Protein AF-N9XV14-F1 (afdb_monomer)

Secondary structure (DSSP, 8-state):
--HHHHHHHHHHHHHHHHHHTT---HHHHHHHHHHHHGGGGGSTTSTTTTSS-HHHHHHHHHH-SS-TTSSHHHHHHHHHHHHHHHHHHHTTS----HHHHHHHHHHHHHHHHHHHHHTBSS-B-TTTTT----B-GGGSGGGGGG-B----TTS---HHHHHHHHHHHHHHHHHHHTHHHHHHHHHHHHHHHHT-S------------

Mean predicted aligned error: 8.8 Å

Radius of gyration: 19.29 Å; Cα contacts (8 Å, |Δi|>4): 279; chains: 1; bounding box: 46×40×56 Å

Organism: NCBI:txid29372

Sequence (209 aa):
MTYRTHVATTTAVALPVLIIGHILNVFILVGVIIGSMLPDIDKKGSHISKFVPILPGILEKKYGHRGAVHSLAATGIIGVITIILTLLSILGIIHTYIPAIVLFGITIGFFLHLCEDGLSVSGIKWFAPFKNKSYKISDKSIFKFLKYKTIGFSNGFSKEHIYLIVAIILILIEIYFFKTQITSEIKRLIINGQSGLRFPYYYHHNYMI

InterPro domains:
  IPR007404 YdjM inner membrane [PF04307] (1-173)

Solvent-accessible surface area (backbone atoms only — not comparable to full-atom values): 11244 Å² total; per-re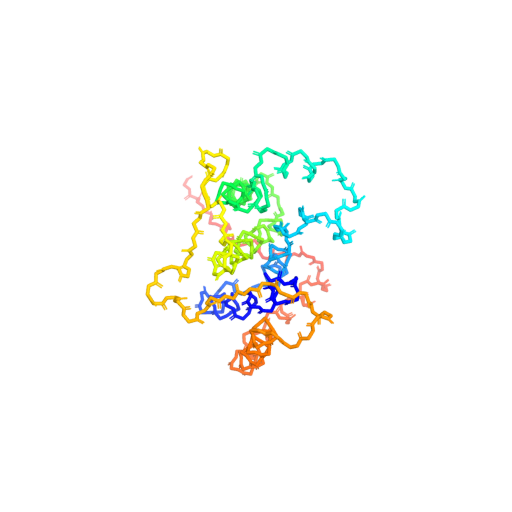sidue (Å²): 111,56,66,68,36,30,34,34,40,39,46,43,60,45,52,60,53,29,53,78,66,72,63,64,41,70,54,28,53,50,15,23,47,52,16,24,44,53,60,61,40,56,41,87,84,38,90,64,24,73,81,54,63,64,61,40,58,54,41,35,74,75,48,36,89,59,17,42,65,40,13,53,53,45,39,44,52,46,42,50,53,24,50,51,48,44,51,37,34,75,72,63,78,39,94,66,64,65,67,28,44,22,37,47,17,20,32,53,12,32,47,42,34,49,54,57,35,13,21,27,80,76,27,26,16,51,50,15,84,84,35,97,53,68,48,45,58,23,75,42,79,93,35,41,85,67,46,41,69,84,64,61,86,89,76,54,94,48,69,57,56,54,50,32,52,52,19,50,52,48,40,55,50,48,48,64,78,41,41,67,64,55,51,50,45,53,50,52,51,53,55,34,62,73,72,45,88,67,72,81,81,81,76,85,72,80,80,83,124

Foldseek 3Di:
DDLLLLLLLQLLVVVVVCVVVVNDAPLLNLLLSLLSCVLVLLDPPPPNCVVPVPVSVVQCVLQNDQGQSLEPVVLVVLVVVLVVVVVCCVVVVDVDPSVSSSSNSSSSNNVSNSLLQLLEPQAHPHHPPVDNDGHHPCVPPVSVVSYFYDDDPVRDDGVSVVSSVVSVVSVVVSCVVCVPVVVVNVVVVVVCVVVPVPDPPPDPPPPPD

Structure (mmCIF, N/CA/C/O backbone):
data_AF-N9XV14-F1
#
_entry.id   AF-N9XV14-F1
#
loop_
_atom_site.group_PDB
_atom_site.id
_atom_site.type_symbol
_atom_site.label_atom_id
_atom_site.label_alt_id
_atom_site.label_comp_id
_atom_site.label_asym_id
_atom_site.label_entity_id
_atom_site.label_seq_id
_atom_site.pdbx_PDB_ins_code
_atom_site.Cartn_x
_atom_site.Cartn_y
_atom_site.Cartn_z
_atom_site.occupancy
_atom_site.B_iso_or_equiv
_atom_site.auth_seq_id
_atom_site.auth_comp_id
_atom_site.auth_asym_id
_atom_site.auth_atom_id
_atom_site.pdbx_PDB_model_num
ATOM 1 N N . MET A 1 1 ? -7.095 -4.473 9.469 1.00 81.75 1 MET A N 1
ATOM 2 C CA . MET A 1 1 ? -7.180 -5.948 9.347 1.00 81.75 1 MET A CA 1
ATOM 3 C C . MET A 1 1 ? -5.889 -6.569 9.895 1.00 81.75 1 MET A C 1
ATOM 5 O O . MET A 1 1 ? -5.134 -5.878 10.578 1.00 81.75 1 MET A O 1
ATOM 9 N N . THR A 1 2 ? -5.646 -7.860 9.673 1.00 85.56 2 THR A N 1
ATOM 10 C CA . THR A 1 2 ? -4.336 -8.519 9.741 1.00 85.56 2 THR A CA 1
ATOM 11 C C . THR A 1 2 ? -3.555 -8.275 8.450 1.00 85.56 2 THR A C 1
ATOM 13 O O . THR A 1 2 ? -4.137 -7.966 7.408 1.00 85.56 2 THR A O 1
ATOM 16 N N . TYR A 1 3 ? -2.235 -8.473 8.505 1.00 85.88 3 TYR A N 1
ATOM 17 C CA . TYR A 1 3 ? -1.351 -8.270 7.354 1.00 85.88 3 TYR A CA 1
ATOM 18 C C . TYR A 1 3 ? -1.753 -9.109 6.128 1.00 85.88 3 TYR A C 1
ATOM 20 O O . TYR A 1 3 ? -1.619 -8.641 5.005 1.00 85.88 3 TYR A O 1
ATOM 28 N N . ARG A 1 4 ? -2.285 -10.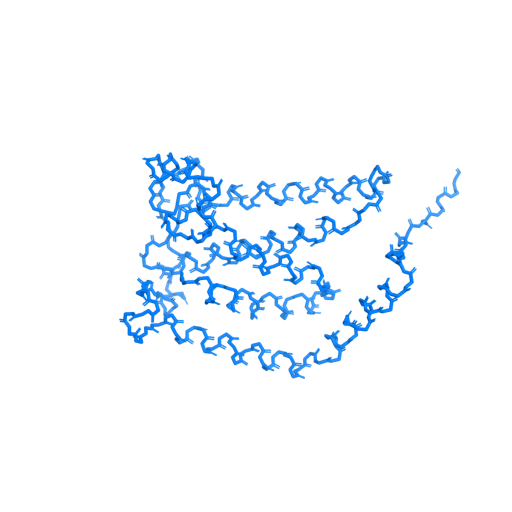327 6.325 1.00 89.38 4 ARG A N 1
ATOM 29 C CA . ARG A 1 4 ? -2.698 -11.219 5.225 1.00 89.38 4 ARG A CA 1
ATOM 30 C C . ARG A 1 4 ? -3.838 -10.610 4.422 1.00 89.38 4 ARG A C 1
ATOM 32 O O . ARG A 1 4 ? -3.791 -10.581 3.198 1.00 89.38 4 ARG A O 1
ATOM 39 N N . THR A 1 5 ? -4.845 -10.107 5.127 1.00 91.88 5 THR A N 1
ATOM 40 C CA . THR A 1 5 ? -6.022 -9.495 4.512 1.00 91.88 5 THR A CA 1
ATOM 41 C C . THR A 1 5 ? -5.674 -8.162 3.862 1.00 91.88 5 THR A C 1
ATOM 43 O O . THR A 1 5 ? -6.197 -7.888 2.787 1.00 91.88 5 THR A O 1
ATOM 46 N N . HIS A 1 6 ? -4.766 -7.379 4.460 1.00 93.44 6 HIS A N 1
ATOM 47 C CA . HIS A 1 6 ? -4.244 -6.155 3.843 1.00 93.44 6 HIS A CA 1
ATOM 48 C C . HIS A 1 6 ? -3.548 -6.456 2.513 1.00 93.44 6 HIS A C 1
ATOM 50 O O . HIS A 1 6 ? -3.965 -5.958 1.475 1.00 93.44 6 HIS A O 1
ATOM 56 N N . VAL A 1 7 ? -2.565 -7.364 2.512 1.00 95.31 7 VAL A N 1
ATOM 57 C CA . VAL A 1 7 ? -1.841 -7.757 1.291 1.00 95.31 7 VAL A CA 1
ATOM 58 C C . VAL A 1 7 ? -2.798 -8.271 0.215 1.00 95.31 7 VAL A C 1
ATOM 60 O O . VAL A 1 7 ? -2.712 -7.838 -0.933 1.00 95.31 7 VAL A O 1
ATOM 63 N N . ALA A 1 8 ? -3.725 -9.168 0.568 1.00 96.56 8 ALA A N 1
ATOM 64 C CA . ALA A 1 8 ? -4.665 -9.735 -0.396 1.00 96.56 8 ALA A CA 1
ATOM 65 C C . ALA A 1 8 ? -5.615 -8.672 -0.969 1.00 96.56 8 ALA A C 1
ATOM 67 O O . ALA A 1 8 ? -5.753 -8.568 -2.183 1.00 96.56 8 ALA A O 1
ATOM 68 N N . THR A 1 9 ? -6.238 -7.855 -0.115 1.00 96.56 9 THR A N 1
ATOM 69 C CA . THR A 1 9 ? -7.197 -6.825 -0.552 1.00 96.56 9 THR A CA 1
ATOM 70 C C . THR A 1 9 ? -6.502 -5.747 -1.379 1.00 96.56 9 THR A C 1
ATOM 72 O O . THR A 1 9 ? -6.974 -5.404 -2.461 1.00 96.56 9 THR A O 1
ATOM 75 N N . THR A 1 10 ? -5.334 -5.282 -0.933 1.00 97.44 10 THR A N 1
ATOM 76 C CA . THR A 1 10 ? -4.530 -4.297 -1.656 1.00 97.44 10 THR A CA 1
ATOM 77 C C . THR A 1 10 ? -4.103 -4.838 -3.020 1.00 97.44 10 THR A C 1
ATOM 79 O O . THR A 1 10 ? -4.198 -4.118 -4.010 1.00 97.44 10 THR A O 1
ATOM 82 N N . THR A 1 11 ? -3.686 -6.106 -3.104 1.00 97.50 11 THR A N 1
ATOM 83 C CA . THR A 1 11 ? -3.300 -6.729 -4.381 1.00 97.50 11 THR A CA 1
ATOM 84 C C . THR A 1 11 ? -4.492 -6.853 -5.329 1.00 97.50 11 THR A C 1
ATOM 86 O O . THR A 1 11 ? -4.366 -6.443 -6.478 1.00 97.50 11 THR A O 1
ATOM 89 N N . ALA A 1 12 ? -5.645 -7.328 -4.843 1.00 97.56 12 ALA A N 1
ATOM 90 C CA . ALA A 1 12 ? -6.877 -7.442 -5.632 1.00 97.56 12 ALA A CA 1
ATOM 91 C C . ALA A 1 12 ? -7.349 -6.084 -6.186 1.00 97.56 12 ALA A C 1
ATOM 93 O O . ALA A 1 12 ? -7.864 -5.982 -7.290 1.00 97.56 12 ALA A O 1
ATOM 94 N N . VAL A 1 13 ? -7.156 -4.995 -5.436 1.00 97.19 13 VAL A N 1
ATOM 95 C CA . VAL A 1 13 ? -7.516 -3.653 -5.919 1.00 97.19 13 VAL A CA 1
ATOM 96 C C . VAL A 1 13 ? -6.460 -3.093 -6.876 1.00 97.19 13 VAL A C 1
ATOM 98 O O . VAL A 1 13 ? -6.803 -2.500 -7.898 1.00 97.19 13 VAL A O 1
ATOM 101 N N . ALA A 1 14 ? -5.173 -3.246 -6.561 1.00 97.50 14 ALA A N 1
ATOM 102 C CA . ALA A 1 14 ? -4.095 -2.626 -7.323 1.00 97.50 14 ALA A CA 1
ATOM 103 C C . ALA A 1 14 ? -3.840 -3.314 -8.670 1.00 97.50 14 ALA A C 1
ATOM 105 O O . ALA A 1 14 ? -3.601 -2.630 -9.664 1.00 97.50 14 ALA A O 1
ATOM 106 N N . LEU A 1 15 ? -3.885 -4.647 -8.725 1.00 96.19 15 LEU A N 1
ATOM 107 C CA . LEU A 1 15 ? -3.536 -5.423 -9.914 1.00 96.19 15 LEU A CA 1
ATOM 108 C C . LEU A 1 15 ? -4.321 -5.005 -11.176 1.00 96.19 15 LEU A C 1
ATOM 110 O O . LEU A 1 15 ? -3.669 -4.668 -12.171 1.00 96.19 15 LEU A O 1
ATOM 114 N N . PRO A 1 16 ? -5.669 -4.934 -11.176 1.00 95.50 16 PRO A N 1
ATOM 115 C CA . PRO A 1 16 ? -6.418 -4.511 -12.357 1.00 95.50 16 PRO A CA 1
ATOM 116 C C . PRO A 1 16 ? -6.124 -3.058 -12.744 1.00 95.50 16 PRO A C 1
ATOM 118 O O . PRO A 1 16 ? -6.025 -2.758 -13.931 1.00 95.50 16 PRO A O 1
ATOM 121 N N . VAL A 1 17 ? -5.912 -2.162 -11.772 1.00 95.56 17 VAL A N 1
ATOM 122 C CA . VAL A 1 17 ? -5.556 -0.756 -12.037 1.00 95.56 17 VAL A CA 1
ATOM 123 C C . VAL A 1 17 ? -4.206 -0.660 -12.746 1.00 95.56 17 VAL A C 1
ATOM 125 O O . VAL A 1 17 ? -4.083 0.062 -13.734 1.00 95.56 17 VAL A O 1
ATOM 128 N N . LEU A 1 18 ? -3.204 -1.418 -12.291 1.00 95.62 18 LEU A N 1
ATOM 129 C CA . LEU A 1 18 ? -1.882 -1.449 -12.919 1.00 95.62 18 LEU A CA 1
ATOM 130 C C . LEU A 1 18 ? -1.939 -2.017 -14.343 1.00 95.62 18 LEU A C 1
ATOM 132 O O . LEU A 1 18 ? -1.250 -1.519 -15.234 1.00 95.62 18 LEU A O 1
ATOM 136 N N . ILE A 1 19 ? -2.763 -3.043 -14.567 1.00 94.06 19 ILE A N 1
ATOM 137 C CA . ILE A 1 19 ? -2.919 -3.678 -15.880 1.00 94.06 19 ILE A CA 1
ATOM 138 C C . ILE A 1 19 ? -3.645 -2.758 -16.861 1.00 94.06 19 ILE A C 1
ATOM 140 O O . ILE A 1 19 ? -3.148 -2.545 -17.965 1.00 94.06 19 ILE A O 1
ATOM 144 N N . ILE A 1 20 ? -4.792 -2.201 -16.463 1.00 93.44 20 ILE A N 1
ATOM 145 C CA . ILE A 1 20 ? -5.589 -1.287 -17.295 1.00 93.44 20 ILE A CA 1
ATOM 146 C C . ILE A 1 20 ? -4.802 -0.005 -17.581 1.00 93.44 20 ILE A C 1
ATOM 148 O O . ILE A 1 20 ? -4.849 0.514 -18.690 1.00 93.44 20 ILE A O 1
ATOM 152 N N . GLY A 1 21 ? -4.029 0.478 -16.607 1.00 92.56 21 GLY A N 1
ATOM 153 C CA . GLY A 1 21 ? -3.129 1.613 -16.785 1.00 92.56 21 GLY A CA 1
ATOM 154 C C . GLY A 1 21 ? -1.892 1.312 -17.635 1.00 92.56 21 GLY A C 1
ATOM 155 O O . GLY A 1 21 ? -1.098 2.219 -17.848 1.00 92.56 21 GLY A O 1
ATOM 156 N N . HIS A 1 22 ? -1.699 0.071 -18.100 1.00 91.38 22 HIS A N 1
ATOM 157 C CA . HIS A 1 22 ? -0.513 -0.374 -18.845 1.00 91.38 22 HIS A CA 1
ATOM 158 C C . HIS A 1 22 ? 0.824 -0.111 -18.126 1.00 91.38 22 HIS A C 1
ATOM 160 O O . HIS A 1 22 ? 1.867 0.023 -18.760 1.00 91.38 22 HIS A O 1
ATOM 166 N N . ILE A 1 23 ? 0.799 -0.075 -16.793 1.00 91.94 23 ILE A N 1
ATOM 167 C CA . ILE A 1 23 ? 1.962 0.176 -15.929 1.00 91.94 23 ILE A CA 1
ATOM 168 C C . ILE A 1 23 ? 2.313 -1.037 -15.062 1.00 91.94 23 ILE A C 1
ATOM 170 O O . ILE A 1 23 ? 3.111 -0.923 -14.133 1.00 91.94 23 ILE A O 1
ATOM 174 N N . LEU A 1 24 ? 1.706 -2.201 -15.321 1.00 92.69 24 LEU A N 1
ATOM 175 C CA . LEU A 1 24 ? 2.051 -3.426 -14.610 1.00 92.69 24 LEU A CA 1
ATOM 176 C C . LEU A 1 24 ? 3.547 -3.714 -14.780 1.00 92.69 24 LEU A C 1
ATOM 178 O O . LEU A 1 24 ? 4.042 -3.865 -15.889 1.00 92.69 24 LEU A O 1
ATOM 182 N N . ASN A 1 25 ? 4.243 -3.836 -13.655 1.00 92.12 25 ASN A N 1
ATOM 183 C CA . ASN A 1 25 ? 5.636 -4.245 -13.581 1.00 92.12 25 ASN A CA 1
ATOM 184 C C . ASN A 1 25 ? 5.820 -5.068 -12.302 1.00 92.12 25 ASN A C 1
ATOM 186 O O . ASN A 1 25 ? 5.272 -4.709 -11.255 1.00 92.12 25 ASN A O 1
ATOM 190 N N . VAL A 1 26 ? 6.605 -6.148 -12.355 1.00 91.44 26 VAL A N 1
ATOM 191 C CA . VAL A 1 26 ? 6.824 -7.019 -11.186 1.00 91.44 26 VAL A CA 1
ATOM 192 C C . VAL A 1 26 ? 7.397 -6.241 -9.994 1.00 91.44 26 VAL A C 1
ATOM 194 O O . VAL A 1 26 ? 6.971 -6.463 -8.864 1.00 91.44 26 VAL A O 1
ATOM 197 N N . PHE A 1 27 ? 8.292 -5.277 -10.222 1.00 92.62 27 PHE A N 1
ATOM 198 C CA . PHE A 1 27 ? 8.858 -4.448 -9.155 1.00 92.62 27 PHE A CA 1
ATOM 199 C C . PHE A 1 27 ? 7.831 -3.487 -8.542 1.00 92.62 27 PHE A C 1
ATOM 201 O O . PHE A 1 27 ? 7.850 -3.280 -7.329 1.00 92.62 27 PHE A O 1
ATOM 208 N N . ILE A 1 28 ? 6.899 -2.953 -9.344 1.00 94.94 28 ILE A N 1
ATOM 209 C CA . ILE A 1 28 ? 5.775 -2.157 -8.825 1.00 94.94 28 ILE A CA 1
ATOM 210 C C . ILE A 1 28 ? 4.884 -3.046 -7.955 1.00 94.94 28 ILE A C 1
ATOM 212 O O . ILE A 1 28 ? 4.543 -2.653 -6.844 1.00 94.94 28 ILE A O 1
ATOM 216 N N . LEU A 1 29 ? 4.552 -4.258 -8.411 1.00 95.31 29 LEU A N 1
ATOM 217 C CA . LEU A 1 29 ? 3.711 -5.187 -7.653 1.00 95.31 29 LEU A CA 1
ATOM 218 C C . LEU A 1 29 ? 4.365 -5.616 -6.328 1.00 95.31 29 LEU A C 1
ATOM 220 O O . LEU A 1 29 ? 3.705 -5.629 -5.291 1.00 95.31 29 LEU A O 1
ATOM 224 N N . VAL A 1 30 ? 5.673 -5.893 -6.332 1.00 94.69 30 VAL A N 1
ATOM 225 C CA . VAL A 1 30 ? 6.450 -6.132 -5.102 1.00 94.69 30 VAL A CA 1
ATOM 226 C C . VAL A 1 30 ? 6.391 -4.912 -4.183 1.00 94.69 30 VAL A C 1
ATOM 228 O O . VAL A 1 30 ? 6.145 -5.059 -2.986 1.00 94.69 30 VAL A O 1
ATOM 231 N N . GLY A 1 31 ? 6.552 -3.709 -4.740 1.00 96.00 31 GLY A N 1
ATOM 232 C CA . GLY A 1 31 ? 6.387 -2.460 -4.006 1.00 96.00 31 GLY A CA 1
ATOM 233 C C . GLY A 1 31 ? 5.006 -2.342 -3.360 1.00 96.00 31 GLY A C 1
ATOM 234 O O . GLY A 1 31 ? 4.926 -2.041 -2.175 1.00 96.00 31 GLY A O 1
ATOM 235 N N . VAL A 1 32 ? 3.929 -2.644 -4.091 1.00 97.81 32 VAL A N 1
ATOM 236 C CA . VAL A 1 32 ? 2.545 -2.641 -3.581 1.00 97.81 32 VAL A CA 1
ATOM 237 C C . VAL A 1 32 ? 2.392 -3.587 -2.392 1.00 97.81 32 VAL A C 1
ATOM 239 O O . VAL A 1 32 ? 1.856 -3.189 -1.357 1.00 97.81 32 VAL A O 1
ATOM 242 N N . ILE A 1 33 ? 2.912 -4.812 -2.497 1.00 96.00 33 ILE A N 1
ATOM 243 C CA . ILE A 1 33 ? 2.864 -5.796 -1.409 1.00 96.00 33 ILE A CA 1
ATOM 244 C C . ILE A 1 33 ? 3.611 -5.267 -0.180 1.00 96.00 33 ILE A C 1
ATOM 246 O O . ILE A 1 33 ? 3.044 -5.244 0.911 1.00 96.00 33 ILE A O 1
ATOM 250 N N . ILE A 1 34 ? 4.843 -4.776 -0.350 1.00 93.75 34 ILE A N 1
ATOM 251 C CA . ILE A 1 34 ? 5.639 -4.205 0.747 1.00 93.75 34 ILE A CA 1
ATOM 252 C C . ILE A 1 34 ? 4.902 -3.015 1.376 1.00 93.75 34 ILE A C 1
ATOM 254 O O . ILE A 1 34 ? 4.714 -2.976 2.591 1.00 93.75 34 ILE A O 1
ATOM 258 N N . GLY A 1 35 ? 4.429 -2.076 0.555 1.00 93.75 35 GLY A N 1
ATOM 259 C CA . GLY A 1 35 ? 3.705 -0.883 0.985 1.00 93.75 35 GLY A CA 1
ATOM 260 C C . GLY A 1 35 ? 2.443 -1.201 1.777 1.00 93.75 35 GLY A C 1
ATOM 261 O O . GLY A 1 35 ? 2.179 -0.537 2.772 1.00 93.75 35 GLY A O 1
ATOM 262 N N . SER A 1 36 ? 1.717 -2.260 1.410 1.00 94.50 36 SER A N 1
ATOM 263 C CA . SER A 1 36 ? 0.521 -2.708 2.140 1.00 94.50 36 SER A CA 1
ATOM 264 C C . SER A 1 36 ? 0.817 -3.213 3.559 1.00 94.50 36 SER A C 1
ATOM 266 O O . SER A 1 36 ? -0.068 -3.244 4.414 1.00 94.50 36 SER A O 1
ATOM 268 N N . MET A 1 37 ? 2.066 -3.605 3.827 1.00 89.25 37 MET A N 1
ATOM 269 C CA . MET A 1 37 ? 2.512 -4.110 5.126 1.00 89.25 37 MET A CA 1
ATOM 270 C C . MET A 1 37 ? 3.159 -3.023 5.988 1.00 89.25 37 MET A C 1
ATOM 272 O O . MET A 1 37 ? 3.133 -3.133 7.214 1.00 89.25 37 MET A O 1
ATOM 276 N N . LEU A 1 38 ? 3.738 -1.986 5.369 1.00 87.06 38 LEU A N 1
ATOM 277 C CA . LEU A 1 38 ? 4.533 -0.966 6.061 1.00 87.06 38 LEU A CA 1
ATOM 278 C C . LEU A 1 38 ? 3.790 -0.248 7.198 1.00 87.06 38 LEU A C 1
ATOM 280 O O . LEU A 1 38 ? 4.378 -0.145 8.277 1.00 87.06 38 LEU A O 1
ATOM 284 N N . PRO A 1 39 ? 2.537 0.227 7.038 1.00 84.56 39 PRO A N 1
ATOM 285 C CA . PRO A 1 39 ? 1.875 0.960 8.116 1.00 84.56 39 PRO A CA 1
ATOM 286 C C . PRO A 1 39 ? 1.697 0.105 9.376 1.00 84.56 39 PRO A C 1
ATOM 288 O O . PRO A 1 39 ? 1.807 0.594 10.497 1.00 84.56 39 PRO A O 1
ATOM 291 N N . ASP A 1 40 ? 1.487 -1.200 9.200 1.00 78.56 40 ASP A N 1
ATOM 292 C CA . ASP A 1 40 ? 1.246 -2.148 10.286 1.00 78.56 40 ASP A CA 1
ATOM 293 C C . ASP A 1 40 ? 2.512 -2.572 11.052 1.00 78.56 40 ASP A C 1
ATOM 295 O O . ASP A 1 40 ? 2.405 -3.214 12.103 1.00 78.56 40 ASP A O 1
ATOM 299 N N . ILE A 1 41 ? 3.705 -2.171 10.596 1.00 71.00 41 ILE A N 1
ATOM 300 C CA . ILE A 1 41 ? 4.970 -2.390 11.319 1.00 71.00 41 ILE A CA 1
ATOM 301 C C . ILE A 1 41 ? 4.959 -1.689 12.690 1.00 71.00 41 ILE A C 1
ATOM 303 O O . ILE A 1 41 ? 5.569 -2.197 13.633 1.00 71.00 41 ILE A O 1
ATOM 307 N N . ASP A 1 42 ? 4.200 -0.595 12.832 1.00 58.41 42 ASP A N 1
ATOM 308 C CA . ASP A 1 42 ? 4.056 0.199 14.064 1.00 58.41 42 ASP A CA 1
ATOM 309 C C . ASP A 1 42 ? 3.249 -0.513 15.179 1.00 58.41 42 ASP A C 1
ATOM 311 O O . ASP A 1 42 ? 3.184 -0.054 16.320 1.00 58.41 42 ASP A O 1
ATOM 315 N N . LYS A 1 43 ? 2.629 -1.673 14.910 1.00 59.31 43 LYS A N 1
ATOM 316 C CA . LYS A 1 43 ? 1.939 -2.445 15.960 1.00 59.31 43 LYS A CA 1
ATOM 317 C C . LYS A 1 43 ? 2.950 -3.131 16.885 1.00 59.31 43 LYS A C 1
ATOM 319 O O . LYS A 1 43 ? 3.683 -4.029 16.462 1.00 59.31 43 LYS A O 1
ATOM 324 N N . LYS A 1 44 ? 2.915 -2.781 18.178 1.00 49.88 44 LYS A N 1
ATOM 325 C CA . LYS A 1 44 ? 3.605 -3.516 19.254 1.00 49.88 44 LYS A CA 1
ATOM 326 C C . LYS A 1 44 ? 3.286 -5.015 19.161 1.00 49.88 44 LYS A C 1
ATOM 328 O O . LYS A 1 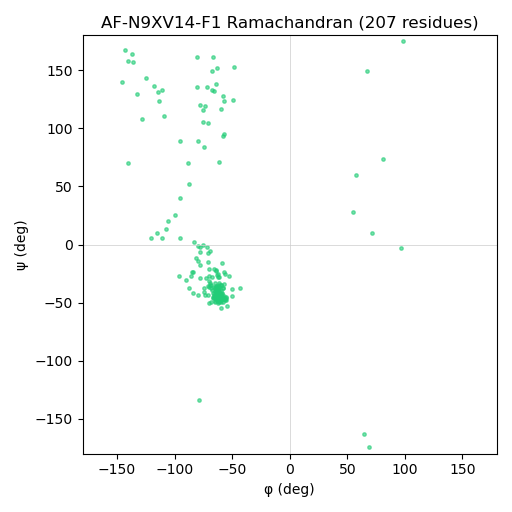44 ? 2.120 -5.401 19.165 1.00 49.88 44 LYS A O 1
ATOM 333 N N . GLY A 1 45 ? 4.322 -5.851 19.070 1.00 50.16 45 GLY A N 1
ATOM 334 C CA . GLY A 1 45 ? 4.197 -7.313 18.986 1.00 50.16 45 GLY A CA 1
ATOM 335 C C . GLY A 1 45 ? 4.240 -7.894 17.567 1.00 50.16 45 GLY A C 1
ATOM 336 O O . GLY A 1 45 ? 4.252 -9.115 17.424 1.00 50.16 45 GLY A O 1
ATOM 337 N N . SER A 1 46 ? 4.319 -7.069 16.515 1.00 52.06 46 SER A N 1
ATOM 338 C CA . SER A 1 46 ? 4.624 -7.563 15.164 1.00 52.06 46 SER A CA 1
ATOM 339 C C . SER A 1 46 ? 6.065 -8.097 15.098 1.00 52.06 46 SER A C 1
ATOM 3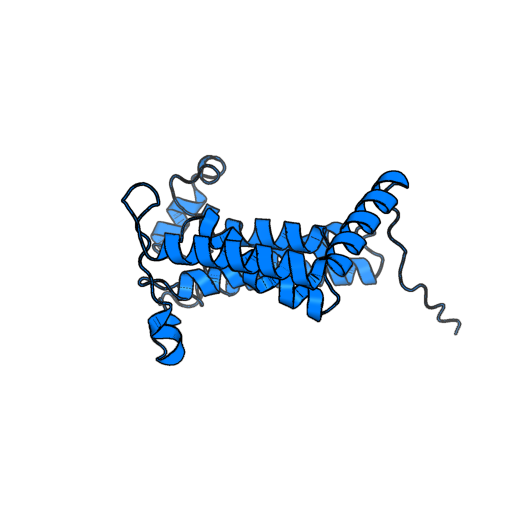41 O O . SER A 1 46 ? 6.949 -7.592 15.796 1.00 52.06 46 SER A O 1
ATOM 343 N N . HIS A 1 47 ? 6.339 -9.097 14.249 1.00 47.94 47 HIS A N 1
ATOM 344 C CA . HIS A 1 47 ? 7.695 -9.653 14.080 1.00 47.94 47 HIS A CA 1
ATOM 345 C C . HIS A 1 47 ? 8.741 -8.585 13.693 1.00 47.94 47 HIS A C 1
ATOM 347 O O . HIS A 1 47 ? 9.911 -8.747 14.026 1.00 47.94 47 HIS A O 1
ATOM 353 N N . ILE A 1 48 ? 8.316 -7.484 13.057 1.00 43.62 48 ILE A N 1
ATOM 354 C CA . ILE A 1 48 ? 9.185 -6.395 12.582 1.00 43.62 48 ILE A CA 1
ATOM 355 C C . ILE A 1 48 ? 9.370 -5.294 13.647 1.00 43.62 48 ILE A C 1
ATOM 357 O O . ILE A 1 48 ? 10.455 -4.727 13.752 1.00 43.62 48 ILE A O 1
ATOM 361 N N . SER A 1 49 ? 8.382 -5.053 14.523 1.00 46.16 49 SER A N 1
ATOM 362 C CA . SER A 1 49 ? 8.492 -4.089 15.641 1.00 46.16 49 SER A CA 1
ATOM 363 C C . SER A 1 49 ? 9.632 -4.393 16.628 1.00 46.16 49 SER A C 1
ATOM 365 O O . SER A 1 49 ? 10.051 -3.520 17.387 1.00 46.16 49 SER A O 1
ATOM 367 N N . LYS A 1 50 ? 10.180 -5.617 16.588 1.00 50.06 50 LYS A N 1
ATOM 368 C CA . LYS A 1 50 ? 11.341 -6.046 17.382 1.00 50.06 50 LYS A CA 1
ATOM 369 C C . LYS A 1 50 ? 12.659 -5.394 16.950 1.00 50.06 50 LYS A C 1
ATOM 371 O O . LYS A 1 50 ? 13.580 -5.352 17.757 1.00 50.06 50 LYS A O 1
ATOM 376 N N . PHE A 1 51 ? 12.756 -4.881 15.720 1.00 49.69 51 PHE A N 1
ATOM 377 C CA . PHE A 1 51 ? 13.991 -4.277 15.205 1.00 49.69 51 PHE A CA 1
ATOM 378 C C . PHE A 1 51 ? 14.156 -2.800 15.592 1.00 49.69 51 PHE A C 1
ATOM 380 O O . PHE A 1 51 ? 15.282 -2.321 15.664 1.00 49.69 51 PHE A O 1
ATOM 387 N N . VAL A 1 52 ? 13.063 -2.081 15.887 1.00 49.22 52 VAL A N 1
ATOM 388 C CA . VAL A 1 52 ? 13.110 -0.675 16.334 1.00 49.22 52 VAL A CA 1
ATOM 389 C C . VAL A 1 52 ? 12.062 -0.423 17.437 1.00 49.22 52 VAL A C 1
ATOM 391 O O . VAL A 1 52 ? 11.059 0.249 17.207 1.00 49.22 52 VAL A O 1
ATOM 394 N N . PRO A 1 53 ? 12.255 -0.963 18.655 1.00 49.00 53 PRO A N 1
ATOM 395 C CA . PRO A 1 53 ? 11.211 -1.035 19.688 1.00 49.00 53 PRO A CA 1
ATOM 396 C C . PRO A 1 53 ? 10.825 0.313 20.329 1.00 49.00 53 PRO A C 1
ATOM 398 O O . PRO A 1 53 ? 9.784 0.413 20.977 1.00 49.00 53 PRO A O 1
ATOM 401 N N . ILE A 1 54 ? 11.639 1.359 20.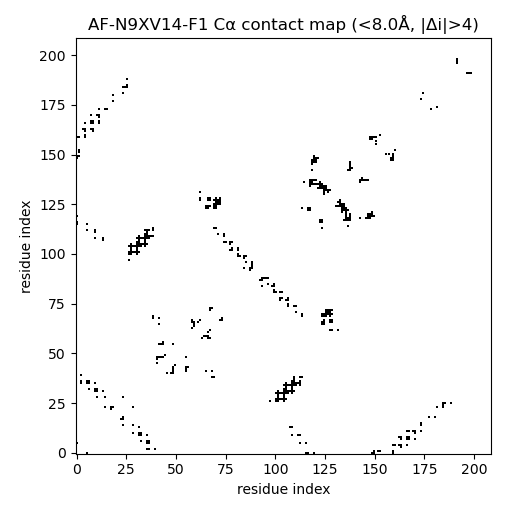154 1.00 52.78 54 ILE A N 1
ATOM 402 C CA . ILE A 1 54 ? 11.464 2.657 20.833 1.00 52.78 54 ILE A CA 1
ATOM 403 C C . ILE A 1 54 ? 10.463 3.562 20.094 1.00 52.78 54 ILE A C 1
ATOM 405 O O . ILE A 1 54 ? 9.618 4.206 20.719 1.00 52.78 54 ILE A O 1
ATOM 409 N N . LEU A 1 55 ? 10.530 3.589 18.760 1.00 56.31 55 LEU A N 1
ATOM 410 C CA . LEU A 1 55 ? 9.698 4.450 17.910 1.00 56.31 55 LEU A CA 1
ATOM 411 C C . LEU A 1 55 ? 8.186 4.178 18.063 1.00 56.31 55 LEU A C 1
ATOM 413 O O . LEU A 1 55 ? 7.449 5.143 18.289 1.00 56.31 55 LEU A O 1
ATOM 417 N N . PRO A 1 56 ? 7.716 2.914 18.074 1.00 56.62 56 PRO A N 1
ATOM 418 C CA . PRO A 1 56 ? 6.297 2.605 18.249 1.00 56.62 56 PRO A CA 1
ATOM 419 C C . PRO A 1 56 ? 5.728 3.072 19.590 1.00 56.62 56 PRO A C 1
ATOM 421 O O . PRO A 1 56 ? 4.603 3.558 19.672 1.00 56.62 56 PRO A O 1
ATOM 424 N N . GLY A 1 57 ? 6.518 2.985 20.669 1.00 55.00 57 GLY A N 1
ATOM 425 C CA . GLY A 1 57 ? 6.089 3.409 22.004 1.00 55.00 57 GLY A CA 1
ATOM 426 C C . GLY A 1 57 ? 5.879 4.921 22.128 1.00 55.00 57 GLY A C 1
ATOM 427 O O . GLY A 1 57 ? 4.923 5.360 22.769 1.00 55.00 57 GLY A O 1
ATOM 428 N N . ILE A 1 58 ? 6.742 5.720 21.495 1.00 58.47 58 ILE A N 1
ATOM 429 C CA . ILE A 1 58 ? 6.651 7.188 21.508 1.00 58.47 58 ILE A CA 1
ATOM 430 C C . ILE A 1 58 ? 5.500 7.663 20.615 1.00 58.47 58 ILE A C 1
ATOM 432 O O . ILE A 1 58 ? 4.724 8.540 21.011 1.00 58.47 58 ILE A O 1
ATOM 436 N N . LEU A 1 59 ? 5.363 7.069 19.428 1.00 61.66 59 LEU A N 1
ATOM 437 C CA . LEU A 1 59 ? 4.309 7.413 18.478 1.00 61.66 59 LEU A CA 1
ATOM 438 C C . LEU A 1 59 ? 2.927 7.027 19.004 1.00 61.66 59 LEU A C 1
ATOM 440 O O . LEU A 1 59 ? 2.014 7.849 18.930 1.00 61.66 59 LEU A O 1
ATOM 444 N N . GLU A 1 60 ? 2.777 5.856 19.623 1.00 64.75 60 GLU A N 1
ATOM 445 C CA . GLU A 1 60 ? 1.520 5.448 20.255 1.00 64.75 60 GLU A CA 1
ATOM 446 C C . GLU A 1 60 ? 1.163 6.349 21.447 1.00 64.75 60 GLU A C 1
ATOM 448 O O . GLU A 1 60 ? 0.010 6.754 21.588 1.00 64.75 60 GLU A O 1
ATOM 453 N N . LYS A 1 61 ? 2.138 6.744 22.278 1.00 61.81 61 LYS A N 1
ATOM 454 C CA . LYS A 1 61 ? 1.885 7.641 23.420 1.00 61.81 61 LYS A CA 1
ATOM 455 C C . LYS A 1 61 ? 1.442 9.039 22.976 1.00 61.81 61 LYS A C 1
ATOM 457 O O . LYS A 1 61 ? 0.595 9.645 23.626 1.00 61.81 61 LYS A O 1
ATOM 462 N N . LYS A 1 62 ? 2.000 9.557 21.876 1.00 65.38 62 LYS A N 1
ATOM 463 C CA . LYS A 1 62 ? 1.711 10.912 21.373 1.00 65.38 62 LYS A CA 1
ATOM 464 C C . LYS A 1 62 ? 0.494 10.965 20.443 1.00 65.38 62 LYS A C 1
ATOM 466 O O . LYS A 1 62 ? -0.271 11.927 20.479 1.00 65.38 62 LYS A O 1
ATOM 471 N N . TYR A 1 63 ? 0.305 9.942 19.614 1.00 65.31 63 TYR A N 1
ATOM 472 C CA . TYR A 1 63 ? -0.694 9.915 18.546 1.00 65.31 63 TYR A CA 1
ATOM 473 C C . TYR A 1 63 ? -1.718 8.779 18.684 1.00 65.31 63 TYR A C 1
ATOM 475 O O . TYR A 1 63 ? -2.592 8.671 17.830 1.00 65.31 63 TYR A O 1
ATOM 483 N N . GLY A 1 64 ? -1.707 7.994 19.764 1.00 65.00 64 GLY A N 1
ATOM 484 C CA . GLY A 1 64 ? -2.665 6.913 20.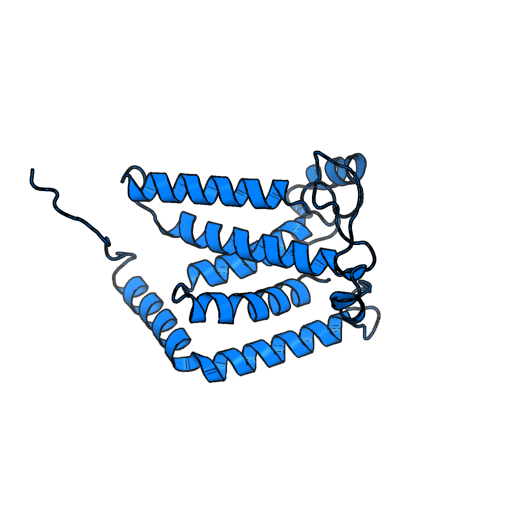038 1.00 65.00 64 GLY A CA 1
ATOM 485 C C . GLY A 1 64 ? -2.534 5.700 19.105 1.00 65.00 64 GLY A C 1
ATOM 486 O O . GLY A 1 64 ? -1.637 5.635 18.268 1.00 65.00 64 GLY A O 1
ATOM 487 N N . HIS A 1 65 ? -3.461 4.741 19.228 1.00 65.44 65 HIS A N 1
ATOM 488 C CA . HIS A 1 65 ? -3.540 3.587 18.323 1.00 65.44 65 HIS A CA 1
ATOM 489 C C . HIS A 1 65 ? -3.722 4.035 16.860 1.00 65.44 65 HIS A C 1
ATOM 491 O O . HIS A 1 65 ? -4.651 4.792 16.571 1.00 65.44 65 HIS A O 1
ATOM 497 N N . ARG A 1 66 ? -2.865 3.528 15.953 1.00 68.50 66 ARG A N 1
ATOM 498 C CA . ARG A 1 66 ? -2.809 3.892 14.516 1.00 68.50 66 ARG A CA 1
ATOM 499 C C . ARG A 1 66 ? -2.572 5.395 14.321 1.00 68.50 66 ARG A C 1
ATOM 501 O O . ARG A 1 66 ? -3.428 6.126 13.819 1.00 68.50 66 ARG A O 1
ATOM 508 N N . GLY A 1 67 ? -1.432 5.841 14.850 1.00 70.44 67 GLY A N 1
ATOM 509 C CA . GLY A 1 67 ? -1.025 7.237 14.982 1.00 70.44 67 GLY A CA 1
ATOM 510 C C . GLY A 1 67 ? -0.489 7.859 13.688 1.00 70.44 67 GLY A C 1
ATOM 511 O O . GLY A 1 67 ? -1.088 7.736 12.627 1.00 70.44 67 GLY A O 1
ATOM 512 N N . ALA A 1 68 ? 0.637 8.575 13.772 1.00 70.88 68 ALA A N 1
ATOM 513 C CA . ALA A 1 68 ? 1.166 9.375 12.661 1.00 70.88 68 ALA A CA 1
ATOM 514 C C . ALA A 1 68 ? 1.564 8.558 11.416 1.00 70.88 68 ALA A C 1
ATOM 516 O O . ALA A 1 68 ? 1.521 9.096 10.312 1.00 70.88 68 ALA A O 1
ATOM 517 N N . VAL A 1 69 ? 1.911 7.277 11.568 1.00 76.75 69 VAL A N 1
ATOM 518 C CA . VAL A 1 69 ? 2.239 6.392 10.436 1.00 76.75 69 VAL A CA 1
ATOM 519 C C . VAL A 1 69 ? 0.987 6.060 9.611 1.00 76.75 69 VAL A C 1
ATOM 521 O O . VAL A 1 69 ? 1.061 5.981 8.390 1.00 76.75 69 VAL A O 1
ATOM 524 N N . HIS A 1 70 ? -0.193 5.986 10.235 1.00 82.44 70 HIS A N 1
ATOM 525 C CA . HIS A 1 70 ? -1.475 5.770 9.550 1.00 82.44 70 HIS A CA 1
ATOM 526 C C . HIS A 1 70 ? -2.110 7.091 9.090 1.00 82.44 70 HIS A C 1
ATOM 528 O O . HIS A 1 70 ? -3.265 7.394 9.406 1.00 82.44 70 HIS A O 1
ATOM 534 N N . SER A 1 71 ? -1.340 7.904 8.366 1.00 86.94 71 SER A N 1
ATOM 535 C CA . SER A 1 71 ? -1.758 9.227 7.896 1.00 86.94 71 SER A CA 1
ATOM 536 C C . SER A 1 71 ? -1.376 9.487 6.441 1.00 86.94 71 SER A C 1
ATOM 538 O O . SER A 1 71 ? -0.406 8.936 5.921 1.00 86.94 71 SER A O 1
ATOM 540 N N . LEU A 1 72 ? -2.098 10.411 5.801 1.00 88.69 72 LEU A N 1
ATOM 541 C CA . LEU A 1 72 ? -1.766 10.896 4.461 1.00 88.69 72 LEU A CA 1
ATOM 542 C C . LEU A 1 72 ? -0.408 11.591 4.419 1.00 88.69 72 LEU A C 1
ATOM 544 O O . LEU A 1 72 ? 0.235 11.581 3.377 1.00 88.69 72 LEU A O 1
ATOM 548 N N . ALA A 1 73 ? 0.042 12.178 5.532 1.00 86.12 73 ALA A N 1
ATOM 549 C CA . ALA A 1 73 ? 1.363 12.788 5.601 1.00 86.12 73 ALA A CA 1
ATOM 550 C C . ALA A 1 73 ? 2.463 11.729 5.436 1.00 86.12 73 ALA A C 1
ATOM 552 O O . ALA A 1 73 ? 3.396 11.939 4.665 1.00 86.12 73 ALA A O 1
ATOM 553 N N . ALA A 1 74 ? 2.322 10.571 6.093 1.00 86.31 74 ALA A N 1
ATOM 554 C CA . ALA A 1 74 ? 3.272 9.468 5.965 1.00 86.31 74 ALA A CA 1
ATOM 555 C C . ALA A 1 74 ? 3.324 8.925 4.527 1.00 86.31 74 ALA A C 1
ATOM 557 O O . ALA A 1 74 ? 4.407 8.804 3.956 1.00 86.31 74 ALA A O 1
ATOM 558 N N . THR A 1 75 ? 2.166 8.684 3.903 1.00 89.81 75 THR A N 1
ATOM 559 C CA . THR A 1 75 ? 2.098 8.290 2.484 1.00 89.81 75 THR A CA 1
ATOM 560 C C . THR A 1 75 ? 2.672 9.368 1.561 1.00 89.81 75 THR A C 1
ATOM 562 O O . THR A 1 75 ? 3.416 9.057 0.634 1.00 89.81 75 THR A O 1
ATOM 565 N N . GLY A 1 76 ? 2.367 10.640 1.828 1.00 89.38 76 GLY A N 1
ATOM 566 C CA . GLY A 1 76 ? 2.832 11.781 1.042 1.00 89.38 76 GLY A CA 1
ATOM 567 C C . GLY A 1 76 ? 4.351 11.933 1.051 1.00 89.38 76 GLY A C 1
ATOM 568 O O . GLY A 1 76 ? 4.928 12.216 0.008 1.00 89.38 76 GLY A O 1
ATOM 569 N N . ILE A 1 77 ? 5.016 11.674 2.182 1.00 88.81 77 ILE A N 1
ATOM 570 C CA . ILE A 1 77 ? 6.486 11.687 2.269 1.00 88.81 77 ILE A CA 1
ATOM 571 C C . ILE A 1 77 ? 7.095 10.642 1.326 1.00 88.81 77 ILE A C 1
ATOM 573 O O . ILE A 1 77 ? 8.002 10.968 0.562 1.00 88.81 77 ILE A O 1
ATOM 577 N N . ILE A 1 78 ? 6.572 9.409 1.324 1.00 88.31 78 ILE A N 1
ATOM 578 C CA . ILE A 1 78 ? 7.039 8.350 0.412 1.00 88.31 78 ILE A CA 1
ATOM 579 C C . ILE A 1 78 ? 6.792 8.761 -1.047 1.00 88.31 78 ILE A C 1
ATOM 581 O O . ILE A 1 78 ? 7.677 8.612 -1.891 1.00 88.31 78 ILE A O 1
ATOM 585 N N . GLY A 1 79 ? 5.630 9.352 -1.337 1.00 89.88 79 GLY A N 1
ATOM 586 C CA . GLY A 1 79 ? 5.304 9.877 -2.663 1.00 89.88 79 GLY A CA 1
ATOM 587 C C . GLY A 1 79 ? 6.266 10.976 -3.129 1.00 89.88 79 GLY A C 1
ATOM 588 O O . GLY A 1 79 ? 6.761 10.921 -4.251 1.00 89.88 79 GLY A O 1
ATOM 589 N N . VAL A 1 80 ? 6.609 11.935 -2.264 1.00 91.94 80 VAL A N 1
ATOM 590 C CA . VAL A 1 80 ? 7.579 13.000 -2.577 1.00 91.94 80 VAL A CA 1
ATOM 591 C C . VAL A 1 80 ? 8.966 12.418 -2.848 1.00 91.94 80 VAL A C 1
ATOM 593 O O . VAL A 1 80 ? 9.593 12.791 -3.837 1.00 91.94 80 VAL A O 1
ATOM 596 N N . ILE A 1 81 ? 9.432 11.467 -2.032 1.00 89.00 81 ILE A N 1
ATOM 597 C CA . ILE A 1 81 ? 10.712 10.775 -2.265 1.00 89.00 81 ILE A CA 1
ATOM 598 C C . ILE A 1 81 ? 10.689 10.048 -3.617 1.00 89.00 81 ILE A C 1
ATOM 600 O O . ILE A 1 81 ? 11.650 10.134 -4.379 1.00 89.00 81 ILE A O 1
ATOM 604 N N . THR A 1 82 ? 9.576 9.387 -3.944 1.00 90.06 82 THR A N 1
ATOM 605 C CA . THR A 1 82 ? 9.376 8.719 -5.240 1.00 90.06 82 THR A CA 1
ATOM 606 C C . THR A 1 82 ? 9.509 9.706 -6.399 1.00 90.06 82 THR A C 1
ATOM 608 O O . THR A 1 82 ? 10.222 9.427 -7.365 1.00 90.06 82 THR A O 1
ATOM 611 N N . ILE A 1 83 ? 8.867 10.876 -6.300 1.00 90.44 83 ILE A N 1
ATOM 612 C CA . ILE A 1 83 ? 8.934 11.932 -7.320 1.00 90.44 83 ILE A CA 1
ATOM 613 C C . ILE A 1 83 ? 10.370 12.438 -7.475 1.00 90.44 83 ILE A C 1
ATOM 615 O O . ILE A 1 83 ? 10.868 12.491 -8.596 1.00 90.44 83 ILE A O 1
ATOM 619 N N . ILE A 1 84 ? 11.058 12.750 -6.373 1.00 91.06 84 ILE A N 1
ATOM 620 C CA . ILE A 1 84 ? 12.445 13.238 -6.403 1.00 91.06 84 ILE A CA 1
ATOM 621 C C . ILE A 1 84 ? 13.358 12.221 -7.092 1.00 91.06 84 ILE A C 1
ATOM 623 O O . ILE A 1 84 ? 14.084 12.586 -8.010 1.00 91.06 84 ILE A O 1
ATOM 627 N N . LEU A 1 85 ? 13.302 10.945 -6.704 1.00 87.94 85 LEU A N 1
ATOM 628 C CA . LEU A 1 85 ? 14.138 9.909 -7.317 1.00 87.94 85 LEU A CA 1
ATOM 629 C C . LEU A 1 85 ? 13.818 9.715 -8.801 1.00 87.94 85 LEU A C 1
ATOM 631 O O . LEU A 1 85 ? 14.728 9.550 -9.609 1.00 87.94 85 LEU A O 1
ATOM 635 N N . THR A 1 86 ? 12.541 9.793 -9.174 1.00 85.31 86 THR A N 1
ATOM 636 C CA . THR A 1 86 ? 12.131 9.736 -10.582 1.00 85.31 86 THR A CA 1
ATOM 637 C C . THR A 1 86 ? 12.725 10.904 -11.370 1.00 85.31 86 THR A C 1
ATOM 639 O O . THR A 1 86 ? 13.309 10.688 -12.429 1.00 85.31 86 THR A O 1
ATOM 642 N N . LEU A 1 87 ? 12.653 12.128 -10.837 1.00 88.81 87 LEU A N 1
ATOM 643 C CA . LEU A 1 87 ? 13.232 13.317 -11.467 1.00 88.81 87 LEU A CA 1
ATOM 644 C C . LEU A 1 87 ? 14.755 13.218 -11.589 1.00 88.81 87 LEU A C 1
ATOM 646 O O . LEU A 1 87 ? 15.291 13.472 -12.662 1.00 88.81 87 LEU A O 1
ATOM 650 N N . LEU A 1 88 ? 15.455 12.791 -10.534 1.00 89.06 88 LEU A N 1
ATOM 651 C CA . LEU A 1 88 ? 16.906 12.578 -10.581 1.00 89.06 88 LEU A CA 1
ATOM 652 C C . LEU A 1 88 ? 17.296 11.534 -11.635 1.00 89.06 88 LEU A C 1
ATOM 654 O O . LEU A 1 88 ? 18.338 11.671 -12.273 1.00 89.06 88 LEU A O 1
ATOM 658 N N . SER A 1 89 ? 16.467 10.504 -11.832 1.00 84.44 89 SER A N 1
ATOM 659 C CA . SER A 1 89 ? 16.702 9.487 -12.857 1.00 84.44 89 SER A CA 1
ATOM 660 C C . SER A 1 89 ? 16.484 10.034 -14.268 1.00 84.44 89 SER A C 1
ATOM 662 O O . SER A 1 89 ? 17.324 9.805 -15.134 1.00 84.44 89 SER A O 1
ATOM 664 N N . ILE A 1 90 ? 15.415 10.808 -14.488 1.00 84.44 90 ILE A N 1
ATOM 665 C CA . ILE A 1 90 ? 15.133 11.475 -15.773 1.00 84.44 90 ILE A CA 1
ATOM 666 C C . ILE A 1 90 ? 16.248 12.463 -16.138 1.00 84.44 90 ILE A C 1
ATOM 668 O O . ILE A 1 90 ? 16.650 12.538 -17.294 1.00 84.44 90 ILE A O 1
ATOM 672 N N . LEU A 1 91 ? 16.781 13.187 -15.151 1.00 89.94 91 LEU A N 1
ATOM 673 C CA . LEU A 1 91 ? 17.895 14.124 -15.331 1.00 89.94 91 LEU A CA 1
ATOM 674 C C . LEU A 1 91 ? 19.259 13.430 -15.501 1.00 89.94 91 LEU A C 1
ATOM 676 O O . LEU A 1 91 ? 20.272 14.110 -15.635 1.00 89.94 91 LEU A O 1
ATOM 680 N N . GLY A 1 92 ? 19.314 12.095 -15.461 1.00 86.00 92 GLY A N 1
ATOM 681 C CA . GLY A 1 92 ? 20.551 11.328 -15.611 1.00 86.00 92 GLY A CA 1
ATOM 682 C C . GLY A 1 92 ? 21.507 11.405 -14.416 1.00 86.00 92 GLY A C 1
ATOM 683 O O . GLY A 1 92 ? 22.633 10.932 -14.525 1.00 86.00 92 GLY A O 1
ATOM 684 N N . ILE A 1 93 ? 21.075 11.964 -13.279 1.00 88.69 93 ILE A N 1
ATOM 685 C CA . ILE A 1 93 ? 21.882 12.094 -12.052 1.00 88.69 93 ILE A CA 1
ATOM 686 C C . ILE A 1 93 ? 22.021 10.737 -11.353 1.00 88.69 93 ILE A C 1
ATOM 688 O O . ILE A 1 93 ? 23.075 10.415 -10.807 1.00 88.69 93 ILE A O 1
ATOM 692 N N . ILE A 1 94 ? 20.956 9.930 -11.374 1.00 84.12 94 ILE A N 1
ATOM 693 C CA . ILE A 1 94 ? 20.989 8.534 -10.929 1.00 84.12 94 ILE A CA 1
ATOM 694 C C . ILE A 1 94 ? 20.659 7.610 -12.099 1.00 84.12 94 ILE A C 1
ATOM 696 O O . ILE A 1 94 ? 19.714 7.838 -12.851 1.00 84.12 94 ILE A O 1
ATOM 700 N N . HIS A 1 95 ? 21.416 6.526 -12.238 1.00 76.56 95 HIS A N 1
ATOM 701 C CA . HIS A 1 95 ? 21.236 5.571 -13.337 1.00 76.56 95 HIS A CA 1
ATOM 702 C C . HIS A 1 95 ? 20.357 4.367 -12.964 1.00 76.56 95 HIS A C 1
ATOM 704 O O . HIS A 1 95 ? 20.219 3.431 -13.747 1.00 76.56 95 HIS A O 1
ATOM 710 N N . THR A 1 96 ? 19.762 4.358 -11.767 1.00 71.44 96 THR A N 1
ATOM 711 C CA . THR A 1 96 ? 18.951 3.240 -11.272 1.00 71.44 96 THR A CA 1
ATOM 712 C C . THR A 1 96 ? 17.468 3.606 -11.230 1.00 71.44 96 THR A C 1
ATOM 714 O O . THR A 1 96 ? 17.016 4.390 -10.403 1.00 71.44 96 THR A O 1
ATOM 717 N N . TYR A 1 97 ? 16.685 2.983 -12.112 1.00 73.88 97 TYR A N 1
ATOM 718 C CA . TYR A 1 97 ? 15.230 3.173 -12.190 1.00 73.88 97 TYR A CA 1
ATOM 719 C C . TYR A 1 97 ? 14.450 2.288 -11.194 1.00 73.88 97 TYR A C 1
ATOM 721 O O . TYR A 1 97 ? 13.346 2.633 -10.774 1.00 73.88 97 TYR A O 1
ATOM 729 N N . ILE A 1 98 ? 15.045 1.166 -10.760 1.00 76.50 98 ILE A N 1
ATOM 730 C CA . ILE A 1 98 ? 14.419 0.194 -9.843 1.00 76.50 98 ILE A CA 1
ATOM 731 C C . ILE A 1 98 ? 13.927 0.837 -8.533 1.00 76.50 98 ILE A C 1
ATOM 733 O O . ILE A 1 98 ? 12.781 0.583 -8.156 1.00 76.50 98 ILE A O 1
ATOM 737 N N . PRO A 1 99 ? 14.717 1.675 -7.829 1.00 80.81 99 PRO A N 1
ATOM 738 C CA . PRO A 1 99 ? 14.262 2.265 -6.572 1.00 80.81 99 PRO A CA 1
ATOM 739 C C . PRO A 1 99 ? 12.990 3.104 -6.742 1.00 80.81 99 PRO A C 1
ATOM 741 O O . PRO A 1 99 ? 12.086 3.010 -5.914 1.00 80.81 99 PRO A O 1
ATOM 744 N N . ALA A 1 100 ? 12.885 3.870 -7.834 1.00 84.81 100 ALA A N 1
ATOM 745 C CA . ALA A 1 100 ? 11.738 4.734 -8.098 1.00 84.81 100 ALA A CA 1
ATOM 746 C C . ALA A 1 100 ? 10.452 3.930 -8.360 1.00 84.81 100 ALA A C 1
ATOM 748 O O . ALA A 1 100 ? 9.424 4.212 -7.749 1.00 84.81 100 ALA A O 1
ATOM 749 N N . ILE A 1 101 ? 10.502 2.884 -9.195 1.00 89.31 101 ILE A N 1
ATOM 750 C CA . ILE A 1 101 ? 9.313 2.056 -9.479 1.00 89.31 101 ILE A CA 1
ATOM 751 C C . ILE A 1 101 ? 8.859 1.227 -8.277 1.00 89.31 101 ILE A C 1
ATOM 753 O O . ILE A 1 101 ? 7.659 1.055 -8.064 1.00 89.31 101 ILE A O 1
ATOM 757 N N . VAL A 1 102 ? 9.796 0.747 -7.455 1.00 91.69 102 VAL A N 1
ATOM 758 C CA . VAL A 1 102 ? 9.451 0.043 -6.214 1.00 91.69 102 VAL A CA 1
ATOM 759 C C . VAL A 1 102 ? 8.793 1.013 -5.237 1.00 91.69 102 VAL A C 1
ATOM 761 O O . VAL A 1 102 ? 7.750 0.687 -4.676 1.00 91.69 102 VAL A O 1
ATOM 764 N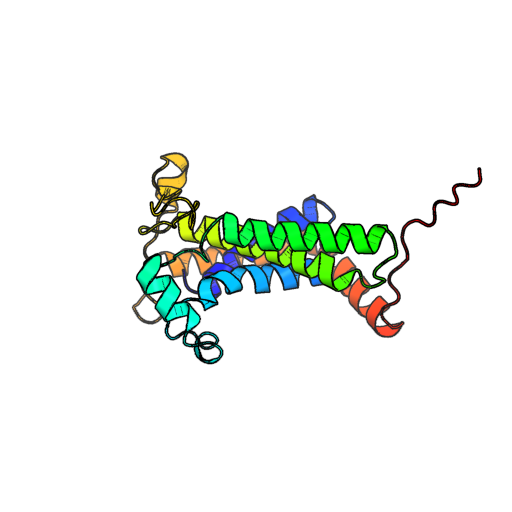 N . LEU A 1 103 ? 9.340 2.221 -5.065 1.00 91.50 103 LEU A N 1
ATOM 765 C CA . LEU A 1 103 ? 8.760 3.243 -4.188 1.00 91.50 103 LEU A CA 1
ATOM 766 C C . LEU A 1 103 ? 7.393 3.741 -4.672 1.00 91.50 103 LEU A C 1
ATOM 768 O O . LEU A 1 103 ? 6.507 3.994 -3.853 1.00 91.50 103 LEU A O 1
ATOM 772 N N . PHE A 1 104 ? 7.178 3.794 -5.986 1.00 94.00 104 PHE A N 1
ATOM 773 C CA . PHE A 1 104 ? 5.862 4.054 -6.558 1.00 94.00 104 PHE A CA 1
ATOM 774 C C . PHE A 1 104 ? 4.850 2.977 -6.146 1.00 94.00 104 PHE A C 1
ATOM 776 O O . PHE A 1 104 ? 3.786 3.300 -5.613 1.00 94.00 104 PHE A O 1
ATOM 783 N N . GLY A 1 105 ? 5.217 1.699 -6.283 1.00 96.31 105 GLY A N 1
ATOM 784 C CA . GLY A 1 105 ? 4.411 0.588 -5.778 1.00 96.31 105 GLY A CA 1
ATOM 785 C C . GLY A 1 105 ? 4.159 0.684 -4.271 1.00 96.31 105 GLY A C 1
ATOM 786 O O . GLY A 1 105 ? 3.017 0.560 -3.832 1.00 96.31 105 GLY A O 1
ATOM 787 N N . ILE A 1 106 ? 5.197 0.982 -3.480 1.00 95.69 106 ILE A N 1
ATOM 788 C CA . ILE A 1 106 ? 5.083 1.174 -2.025 1.00 95.69 106 ILE A CA 1
ATOM 789 C C . ILE A 1 106 ? 4.072 2.273 -1.703 1.00 95.69 106 ILE A C 1
ATOM 791 O O . ILE A 1 106 ? 3.236 2.080 -0.826 1.00 95.69 106 ILE A O 1
ATOM 795 N N . THR A 1 107 ? 4.106 3.397 -2.420 1.00 95.62 107 THR A N 1
ATOM 796 C CA . THR A 1 107 ? 3.167 4.509 -2.219 1.00 95.62 107 THR A CA 1
ATOM 797 C C . THR A 1 107 ? 1.720 4.062 -2.440 1.00 95.62 107 THR A C 1
ATOM 799 O O . THR A 1 107 ? 0.863 4.338 -1.599 1.00 95.62 107 THR A O 1
ATOM 802 N N . ILE A 1 108 ? 1.451 3.319 -3.522 1.00 97.06 108 ILE A N 1
ATOM 803 C CA . ILE A 1 108 ? 0.117 2.768 -3.817 1.00 97.06 108 ILE A CA 1
ATOM 804 C C . ILE A 1 108 ? -0.323 1.796 -2.719 1.00 97.06 108 ILE A C 1
ATOM 806 O O . ILE A 1 108 ? -1.418 1.935 -2.176 1.00 97.06 108 ILE A O 1
ATOM 810 N N . GLY A 1 109 ? 0.531 0.831 -2.367 1.00 97.00 109 GLY A N 1
ATOM 811 C CA . GLY A 1 109 ? 0.209 -0.180 -1.361 1.00 97.00 109 GLY A CA 1
ATOM 812 C C . GLY A 1 109 ? -0.048 0.423 0.018 1.00 97.00 109 GLY A C 1
ATOM 813 O O . GLY A 1 109 ? -1.010 0.062 0.692 1.00 97.00 109 GLY A O 1
ATOM 814 N N . PHE A 1 110 ? 0.767 1.402 0.412 1.00 95.06 110 PHE A N 1
ATOM 815 C CA . PHE A 1 110 ? 0.598 2.134 1.665 1.00 95.06 110 PHE A CA 1
ATOM 816 C C . PHE A 1 110 ? -0.730 2.896 1.668 1.00 95.06 110 PHE A C 1
ATOM 818 O O . PHE A 1 110 ? -1.476 2.840 2.645 1.00 95.06 110 PHE A O 1
ATOM 825 N N . PHE A 1 111 ? -1.056 3.592 0.576 1.00 96.00 111 PHE A N 1
ATOM 826 C CA . PHE A 1 111 ? -2.314 4.326 0.469 1.00 96.00 111 PHE A CA 1
ATOM 827 C C . PHE A 1 111 ? -3.535 3.402 0.571 1.00 96.00 111 PHE A C 1
ATOM 829 O O . PHE A 1 111 ? -4.458 3.687 1.336 1.00 96.00 111 PHE A O 1
ATOM 836 N N . LEU A 1 112 ? -3.527 2.275 -0.145 1.00 96.69 112 LEU A N 1
ATOM 837 C CA . LEU A 1 112 ? -4.615 1.297 -0.097 1.00 96.69 112 LEU A CA 1
ATOM 838 C C . LEU A 1 112 ? -4.775 0.690 1.301 1.00 96.69 112 LEU A C 1
ATOM 840 O O . LEU A 1 112 ? -5.903 0.603 1.788 1.00 96.69 112 LEU A O 1
ATOM 844 N N . HIS A 1 113 ? -3.674 0.413 2.005 1.00 94.38 113 HIS A N 1
ATOM 845 C CA . HIS A 1 113 ? -3.725 0.030 3.415 1.00 94.38 113 HIS A CA 1
ATOM 846 C C . HIS A 1 113 ? -4.462 1.078 4.268 1.00 94.38 113 HIS A C 1
ATOM 848 O O . HIS A 1 113 ? -5.314 0.723 5.085 1.00 94.38 113 HIS A O 1
ATOM 854 N N . LEU A 1 114 ? -4.182 2.377 4.088 1.00 93.50 114 LEU A N 1
ATOM 855 C CA . LEU A 1 114 ? -4.896 3.436 4.816 1.00 93.50 114 LEU A CA 1
ATOM 856 C C . LEU A 1 114 ? -6.395 3.442 4.496 1.00 93.50 114 LEU A C 1
ATOM 858 O O . LEU A 1 114 ? -7.214 3.610 5.402 1.00 93.50 114 LEU A O 1
ATOM 862 N N . CYS A 1 115 ? -6.771 3.235 3.232 1.00 94.12 115 CYS A N 1
ATOM 863 C CA . CYS A 1 115 ? -8.172 3.103 2.831 1.00 94.12 115 CYS A CA 1
ATOM 864 C C . CYS A 1 115 ? -8.852 1.923 3.535 1.00 94.12 115 CYS A C 1
ATOM 866 O O . CYS A 1 115 ? -9.929 2.093 4.113 1.00 94.12 115 CYS A O 1
ATOM 868 N N . GLU A 1 116 ? -8.207 0.759 3.555 1.00 93.44 116 GLU A N 1
ATOM 869 C CA . GLU A 1 116 ? -8.691 -0.447 4.233 1.00 93.44 116 GLU A CA 1
ATOM 870 C C . GLU A 1 116 ? -8.849 -0.227 5.743 1.00 93.44 116 GLU A C 1
ATOM 872 O O . GLU A 1 116 ? -9.855 -0.607 6.347 1.00 93.44 116 GLU A O 1
ATOM 877 N N . ASP A 1 117 ? -7.890 0.434 6.383 1.00 90.81 117 ASP A N 1
ATOM 878 C CA . ASP A 1 117 ? -7.967 0.751 7.804 1.00 90.81 117 ASP A CA 1
ATOM 879 C C . ASP A 1 117 ? -8.991 1.857 8.112 1.00 90.81 117 ASP A C 1
ATOM 881 O O . ASP A 1 117 ? -9.638 1.835 9.166 1.00 90.81 117 ASP A O 1
ATOM 885 N N . GLY A 1 118 ? -9.242 2.764 7.169 1.00 90.56 118 GLY A N 1
ATOM 886 C CA . GLY A 1 118 ? -10.322 3.745 7.226 1.00 90.56 118 GLY A CA 1
ATOM 887 C C . GLY A 1 118 ? -11.726 3.136 7.207 1.00 90.56 118 GLY A C 1
ATOM 888 O O . GLY A 1 118 ? -12.665 3.766 7.699 1.00 90.56 118 GLY A O 1
ATOM 889 N N . LEU A 1 119 ? -11.887 1.916 6.687 1.00 91.00 119 LEU A N 1
ATOM 890 C CA . LEU A 1 119 ? -13.153 1.172 6.710 1.00 91.00 119 LEU A CA 1
ATOM 891 C C . LEU A 1 119 ? -13.404 0.460 8.051 1.00 91.00 119 LEU A C 1
ATOM 893 O O . LEU A 1 119 ? -14.527 0.023 8.322 1.00 91.00 119 LEU A O 1
ATOM 897 N N . SER A 1 120 ? -12.401 0.378 8.927 1.00 89.81 120 SER A N 1
ATOM 898 C CA . SER A 1 120 ? -12.544 -0.240 10.248 1.00 89.81 120 SER A CA 1
ATOM 899 C C . SER A 1 120 ? -13.492 0.538 11.176 1.00 89.81 120 SER A C 1
ATOM 901 O O . SER A 1 120 ? -13.758 1.728 10.997 1.00 89.81 120 SER A O 1
ATOM 903 N N . VAL A 1 121 ? -13.983 -0.113 12.238 1.00 86.81 121 VAL A N 1
ATOM 904 C CA . VAL A 1 121 ? -14.790 0.555 13.278 1.00 86.81 121 VAL A CA 1
ATOM 905 C C . VAL A 1 121 ? -14.039 1.667 14.025 1.00 86.81 121 VAL A C 1
ATOM 907 O O . VAL A 1 121 ? -14.690 2.580 14.543 1.00 86.81 121 VAL A O 1
ATOM 910 N N . SER A 1 122 ? -12.705 1.596 14.083 1.00 83.75 122 SER A N 1
ATOM 911 C CA . SER A 1 122 ? -11.830 2.596 14.711 1.00 83.75 122 SER A CA 1
ATOM 912 C C . SER A 1 122 ? -11.469 3.749 13.772 1.00 83.75 122 SER A C 1
ATOM 914 O O . SER A 1 122 ? -11.248 4.863 14.252 1.00 83.75 122 SER A O 1
ATOM 916 N N . GLY A 1 123 ? -11.456 3.506 12.457 1.00 86.50 123 GLY A N 1
ATOM 917 C CA . GLY A 1 123 ? -10.926 4.436 11.459 1.00 86.50 123 GLY A CA 1
ATOM 918 C C . GLY A 1 123 ? -9.423 4.666 11.610 1.00 86.50 123 GLY A C 1
ATOM 919 O O . GLY A 1 123 ? -8.739 3.899 12.296 1.00 86.50 123 GLY A O 1
ATOM 920 N N . ILE A 1 124 ? -8.935 5.744 10.990 1.00 88.69 124 ILE A N 1
ATOM 921 C CA . ILE A 1 124 ? -7.551 6.222 11.123 1.00 88.69 124 ILE A CA 1
ATOM 922 C C . ILE A 1 124 ? -7.488 7.741 11.272 1.00 88.69 124 ILE A C 1
ATOM 924 O O . ILE A 1 124 ? -8.429 8.474 10.946 1.00 88.69 124 ILE A O 1
ATOM 928 N N . LYS A 1 125 ? -6.338 8.235 11.729 1.00 89.88 125 LYS A N 1
ATOM 929 C CA . LYS A 1 125 ? -6.038 9.665 11.839 1.00 89.88 125 LYS A CA 1
ATOM 930 C C . LYS A 1 125 ? -5.424 10.181 10.540 1.00 89.88 125 LYS A C 1
ATOM 932 O O . LYS A 1 125 ? -4.259 10.561 10.502 1.00 89.88 125 LYS A O 1
ATOM 937 N N . TRP A 1 126 ? -6.249 10.250 9.492 1.00 89.19 126 TRP A N 1
ATOM 938 C CA . TRP A 1 126 ? -5.865 10.657 8.130 1.00 89.19 126 TRP A CA 1
ATOM 939 C C . TRP A 1 126 ? -4.939 11.878 8.057 1.00 89.19 126 TRP A C 1
ATOM 941 O O . TRP A 1 126 ? -4.043 11.917 7.223 1.00 89.19 126 TRP A O 1
ATOM 951 N N . PHE A 1 127 ? -5.141 12.864 8.934 1.00 89.31 127 PHE A N 1
ATOM 952 C CA . PHE A 1 127 ? -4.427 14.143 8.920 1.00 89.31 127 PHE A CA 1
ATOM 953 C C . PHE A 1 127 ? -3.398 14.296 10.051 1.00 89.31 127 PHE A C 1
ATOM 955 O O . PHE A 1 127 ? -2.948 15.412 10.314 1.00 89.31 127 PHE A O 1
ATOM 962 N N . ALA A 1 128 ? -3.030 13.223 10.756 1.00 84.88 128 ALA A N 1
ATOM 963 C CA . ALA A 1 128 ? -1.887 13.268 11.665 1.00 84.88 128 ALA A CA 1
ATOM 964 C C . ALA A 1 128 ? -0.584 13.551 10.873 1.00 84.88 128 ALA A C 1
ATOM 966 O O . ALA A 1 128 ? -0.519 13.234 9.690 1.00 84.88 128 ALA A O 1
ATOM 967 N N . PRO A 1 129 ? 0.444 14.175 11.479 1.00 83.75 129 PRO A N 1
ATOM 968 C CA . PRO A 1 129 ? 0.482 14.718 12.837 1.00 83.75 129 PRO A CA 1
ATOM 969 C C . PRO A 1 129 ? -0.206 16.089 12.991 1.00 83.75 129 PRO A C 1
ATOM 971 O O . PRO A 1 129 ? -0.265 16.595 14.108 1.00 83.75 129 PRO A O 1
ATOM 974 N N . PHE A 1 130 ? -0.743 16.682 11.919 1.00 85.75 130 PHE A N 1
ATOM 975 C CA . PHE A 1 130 ? -1.346 18.025 11.940 1.00 85.75 130 PHE A CA 1
ATOM 976 C C . PHE A 1 130 ? -2.684 18.085 12.687 1.00 85.75 130 PHE A C 1
ATOM 978 O O . PHE A 1 130 ? -2.992 19.078 13.341 1.00 85.75 130 PHE A O 1
ATOM 985 N N . LYS A 1 131 ? -3.499 17.027 12.600 1.00 84.88 131 LYS A N 1
ATOM 986 C CA . LYS A 1 131 ? -4.771 16.899 13.325 1.00 84.88 131 LYS A CA 1
ATOM 987 C C . LYS A 1 131 ? -4.875 15.532 13.985 1.00 84.88 131 LYS A C 1
ATOM 989 O O . LYS A 1 131 ? -4.748 14.500 13.333 1.00 84.88 131 LYS A O 1
ATOM 994 N N . ASN A 1 132 ? -5.204 15.523 15.274 1.00 80.88 132 ASN A N 1
ATOM 995 C CA . ASN A 1 132 ? -5.294 14.307 16.083 1.00 80.88 132 ASN A CA 1
ATOM 996 C C . ASN A 1 132 ? -6.731 13.747 16.172 1.00 80.88 132 ASN A C 1
ATOM 998 O O . ASN A 1 132 ? -7.177 13.326 17.237 1.00 80.88 132 ASN A O 1
ATOM 1002 N N . LYS A 1 133 ? -7.482 13.772 15.062 1.00 85.00 133 LYS A N 1
ATOM 1003 C CA . LYS A 1 133 ? -8.875 13.293 14.990 1.00 85.00 133 LYS A CA 1
ATOM 1004 C C . LYS A 1 133 ? -8.974 12.076 14.072 1.00 85.00 133 LYS A C 1
ATOM 1006 O O . LYS A 1 133 ? -8.456 12.110 12.958 1.00 85.00 133 LYS A O 1
ATOM 1011 N N . SER A 1 134 ? -9.635 11.019 14.548 1.00 84.88 134 SER A N 1
ATOM 1012 C CA . SER A 1 134 ? -9.913 9.829 13.736 1.00 84.88 134 SER A CA 1
ATOM 1013 C C . SER A 1 134 ? -11.120 10.074 12.832 1.00 84.88 134 SER A C 1
ATOM 1015 O O . SER A 1 134 ? -12.136 10.601 13.289 1.00 84.88 134 SER A O 1
ATOM 1017 N N . TYR A 1 135 ? -11.010 9.671 11.567 1.00 86.12 135 TYR A N 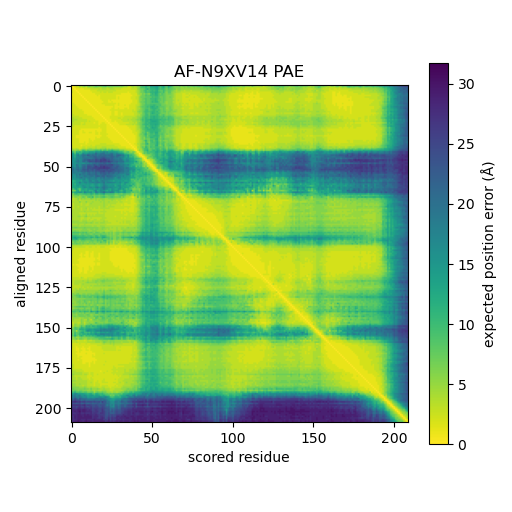1
ATOM 1018 C CA . TYR A 1 135 ? -12.115 9.658 10.613 1.00 86.12 135 TYR A CA 1
ATOM 1019 C C . TYR A 1 135 ? -12.284 8.259 10.025 1.00 86.12 135 TYR A C 1
ATOM 1021 O O . TYR A 1 135 ? -11.312 7.541 9.767 1.00 86.12 135 TYR A O 1
ATOM 1029 N N . LYS A 1 136 ? -13.543 7.885 9.793 1.00 90.00 136 LYS A N 1
ATOM 1030 C CA . LYS A 1 136 ? -13.938 6.579 9.267 1.00 90.00 136 LYS A CA 1
ATOM 1031 C C . LYS A 1 136 ? -14.541 6.784 7.887 1.00 90.00 136 LYS A C 1
ATOM 1033 O O . LYS A 1 136 ? -15.514 7.519 7.738 1.00 90.00 136 LYS A O 1
ATOM 1038 N N . ILE A 1 137 ? -13.990 6.116 6.879 1.00 86.06 137 ILE A N 1
ATOM 1039 C CA . ILE A 1 137 ? -14.586 6.094 5.536 1.00 86.06 137 ILE A CA 1
ATOM 1040 C C . ILE A 1 137 ? -15.965 5.424 5.600 1.00 86.06 137 ILE A C 1
ATOM 1042 O O . ILE A 1 137 ? -16.904 5.869 4.942 1.00 86.06 137 ILE A O 1
ATOM 1046 N N . SER A 1 138 ? -16.103 4.405 6.451 1.00 85.56 138 SER A N 1
ATOM 1047 C CA . SER A 1 138 ? -17.327 3.617 6.614 1.00 85.56 138 SER A CA 1
ATOM 1048 C C . SER A 1 138 ? -18.504 4.359 7.264 1.00 85.56 138 SER A C 1
ATOM 1050 O O . SER A 1 138 ? -19.599 3.801 7.320 1.00 85.56 138 SER A O 1
ATOM 1052 N N . ASP A 1 139 ? -18.322 5.602 7.728 1.00 86.25 139 ASP A N 1
ATOM 1053 C CA . ASP A 1 139 ? -19.436 6.433 8.208 1.00 86.25 139 ASP A CA 1
ATOM 1054 C C . ASP A 1 139 ? -20.247 7.042 7.045 1.00 86.25 139 ASP A C 1
ATOM 1056 O O . ASP A 1 139 ? -21.403 7.424 7.230 1.00 86.25 139 ASP A O 1
ATOM 1060 N N . LYS A 1 140 ? -19.696 7.081 5.821 1.00 85.69 140 LYS A N 1
ATOM 1061 C CA . LYS A 1 140 ? -20.464 7.443 4.620 1.00 85.69 140 LYS A CA 1
ATOM 1062 C C . LYS A 1 140 ? -21.435 6.314 4.261 1.00 85.69 140 LYS A C 1
ATOM 1064 O O . LYS A 1 140 ? -21.029 5.155 4.205 1.00 85.69 140 LYS A O 1
ATOM 1069 N N . SER A 1 141 ? -22.688 6.657 3.938 1.00 81.44 141 SER A N 1
ATOM 1070 C CA . SER A 1 141 ? -23.765 5.682 3.661 1.00 81.44 141 SER A CA 1
ATOM 1071 C C . SER A 1 141 ? -23.356 4.607 2.643 1.00 81.44 141 SER A C 1
ATOM 1073 O O . SER A 1 141 ? -23.521 3.415 2.896 1.00 81.44 141 SER A O 1
ATOM 1075 N N . ILE A 1 142 ? -22.697 5.022 1.555 1.00 87.31 142 ILE A N 1
ATOM 1076 C CA . ILE A 1 142 ? -22.236 4.129 0.484 1.00 87.31 142 ILE A CA 1
ATOM 1077 C C . ILE A 1 142 ? -21.173 3.110 0.926 1.00 87.31 142 ILE A C 1
ATOM 1079 O O . ILE A 1 142 ? -21.039 2.075 0.296 1.00 87.31 142 ILE A O 1
ATOM 1083 N N . PHE A 1 143 ? -20.439 3.350 2.017 1.00 87.19 143 PHE A N 1
ATOM 1084 C CA . PHE A 1 143 ? -19.382 2.449 2.502 1.00 87.19 143 PHE A CA 1
ATOM 1085 C C . PHE A 1 143 ? -19.737 1.755 3.822 1.00 87.19 143 PHE A C 1
ATOM 1087 O O . PHE A 1 143 ? -18.916 1.029 4.388 1.00 87.19 143 PHE A O 1
ATOM 1094 N N . LYS A 1 144 ? -20.967 1.931 4.322 1.00 84.12 144 LYS A N 1
ATOM 1095 C CA . LYS A 1 144 ? -21.402 1.380 5.614 1.00 84.12 144 LYS A CA 1
ATOM 1096 C C . LYS A 1 144 ? -21.341 -0.150 5.650 1.00 84.12 144 LYS A C 1
ATOM 1098 O O . LYS A 1 144 ? -21.007 -0.724 6.688 1.00 84.12 144 LYS A O 1
ATOM 1103 N N . PHE A 1 145 ? -21.616 -0.815 4.525 1.00 85.56 145 PHE A N 1
ATOM 1104 C CA . PHE A 1 145 ? -21.597 -2.279 4.427 1.00 85.56 145 PHE A CA 1
ATOM 1105 C C . PHE A 1 145 ? -20.181 -2.875 4.521 1.00 85.56 145 PHE A C 1
ATOM 1107 O O . PHE A 1 145 ? -20.020 -3.977 5.046 1.00 85.56 145 PHE A O 1
ATOM 1114 N N . LEU A 1 146 ? -19.155 -2.112 4.123 1.00 85.56 146 LEU A N 1
ATOM 1115 C CA . LEU A 1 146 ? -17.738 -2.497 4.192 1.00 85.56 146 LEU A CA 1
ATOM 1116 C C . LEU A 1 146 ? -17.140 -2.373 5.606 1.00 85.56 146 LEU A C 1
ATOM 1118 O O . LEU A 1 146 ? -15.979 -2.719 5.843 1.00 85.56 146 LEU A O 1
ATOM 1122 N N . LYS A 1 147 ? -17.918 -1.898 6.584 1.00 88.19 147 LYS A N 1
ATOM 1123 C CA . LYS A 1 147 ? -17.453 -1.713 7.959 1.00 88.19 147 LYS A CA 1
ATOM 1124 C C . LYS A 1 147 ? -17.107 -3.038 8.640 1.00 88.19 147 LYS A C 1
ATOM 1126 O O . LYS A 1 147 ? -17.927 -3.967 8.679 1.00 88.19 147 LYS A O 1
ATOM 1131 N N . TYR A 1 148 ? -15.935 -3.087 9.278 1.00 84.75 148 TYR A N 1
ATOM 1132 C CA . TYR A 1 148 ? -15.455 -4.273 9.993 1.00 84.75 148 TYR A CA 1
ATOM 1133 C C . TYR A 1 148 ? -14.743 -3.967 11.310 1.00 84.75 148 TYR A C 1
ATOM 1135 O O . TYR A 1 148 ? -14.212 -2.878 11.532 1.00 84.75 148 TYR A O 1
ATOM 1143 N N . LYS A 1 149 ? -14.710 -4.972 12.189 1.00 85.62 149 LYS A N 1
ATOM 1144 C CA . LYS A 1 149 ? -13.946 -4.974 13.438 1.00 85.62 149 LYS A CA 1
ATOM 1145 C C . LYS A 1 149 ? -12.805 -5.977 13.303 1.00 85.62 149 LYS A C 1
ATOM 1147 O O . LYS A 1 149 ? -13.034 -7.092 12.849 1.00 85.62 149 LYS A O 1
ATOM 1152 N N . THR A 1 150 ? -11.594 -5.575 13.686 1.00 78.75 150 THR A N 1
ATOM 1153 C CA . THR A 1 150 ? -10.452 -6.498 13.745 1.00 78.75 150 THR A CA 1
ATOM 1154 C C . THR A 1 150 ? -10.616 -7.376 14.982 1.00 78.75 150 THR A C 1
ATOM 1156 O O . THR A 1 150 ? -10.638 -6.874 16.104 1.00 78.75 150 THR A O 1
ATOM 1159 N N . ILE A 1 151 ? -10.783 -8.673 14.764 1.00 67.38 151 ILE A N 1
ATOM 1160 C CA . ILE A 1 151 ? -10.842 -9.716 15.787 1.00 67.38 151 ILE A CA 1
ATOM 1161 C C . ILE A 1 151 ? -9.803 -10.711 15.279 1.00 67.38 151 ILE A C 1
ATOM 1163 O O . ILE A 1 151 ? -9.995 -11.239 14.187 1.00 67.38 151 ILE A O 1
ATOM 1167 N N . GLY A 1 152 ? -8.647 -10.809 15.941 1.00 63.69 152 GLY A N 1
ATOM 1168 C CA . GLY A 1 152 ? -7.475 -11.516 15.406 1.00 63.69 152 GLY A CA 1
ATOM 1169 C C . GLY A 1 152 ? -7.801 -12.909 14.853 1.00 63.69 152 GLY A C 1
ATOM 1170 O O . GLY A 1 152 ? -8.746 -13.550 15.302 1.00 63.69 152 GLY A O 1
ATOM 1171 N N . PHE A 1 153 ? -7.008 -13.375 13.885 1.00 66.31 153 PHE A N 1
ATOM 1172 C CA . PHE A 1 153 ? -7.296 -14.581 13.090 1.00 66.31 153 PHE A CA 1
ATOM 1173 C C . PHE A 1 153 ? -7.494 -15.864 13.928 1.00 66.31 153 PHE A C 1
ATOM 1175 O O . PHE A 1 153 ? -8.168 -16.787 13.493 1.00 66.31 153 PHE A O 1
ATOM 1182 N N . SER A 1 154 ? -6.945 -15.923 15.148 1.00 67.25 154 SER A N 1
ATOM 1183 C CA . SER A 1 154 ? -7.095 -17.046 16.089 1.00 67.25 154 SER A CA 1
ATOM 1184 C C . SER A 1 154 ? -8.420 -17.066 16.859 1.00 67.25 154 SER A C 1
ATOM 1186 O O . SER A 1 154 ? -8.742 -18.067 17.487 1.00 67.25 154 SER A O 1
ATOM 1188 N N . ASN A 1 155 ? -9.184 -15.971 16.846 1.00 68.69 155 ASN A N 1
ATOM 1189 C CA . ASN A 1 155 ? -10.330 -15.768 17.739 1.00 68.69 155 ASN A CA 1
ATOM 1190 C C . ASN A 1 155 ? -11.677 -16.075 17.056 1.00 68.69 155 ASN A C 1
ATOM 1192 O O . ASN A 1 155 ? -12.709 -15.532 17.450 1.00 68.69 155 ASN A O 1
ATOM 1196 N N . GLY A 1 156 ? -11.660 -16.936 16.033 1.00 74.12 156 GLY A N 1
ATOM 1197 C CA . GLY A 1 156 ? -12.841 -17.395 15.301 1.00 74.12 156 GLY A CA 1
ATOM 1198 C C . GLY A 1 156 ? -13.109 -16.657 13.985 1.00 74.12 156 GLY A C 1
ATOM 1199 O O . GLY A 1 156 ? -12.432 -15.694 13.618 1.00 74.12 156 GLY A O 1
ATOM 1200 N N . PHE A 1 157 ? -14.122 -17.134 13.255 1.00 79.00 157 PHE A N 1
ATOM 1201 C CA . PHE A 1 157 ? -14.506 -16.582 11.957 1.00 79.00 157 PHE A CA 1
ATOM 1202 C C . PHE A 1 157 ? -15.072 -15.163 12.100 1.00 79.00 157 PHE A C 1
ATOM 1204 O O . PHE A 1 157 ? -15.916 -14.882 12.950 1.00 79.00 157 PHE A O 1
ATOM 1211 N N . SER A 1 158 ? -14.609 -14.249 11.251 1.00 82.31 158 SER A N 1
ATOM 1212 C CA . SER A 1 158 ? -14.950 -12.825 11.309 1.00 82.31 158 SER A CA 1
ATOM 1213 C C . SER A 1 158 ? -15.096 -12.243 9.903 1.00 82.31 158 SER A C 1
ATOM 1215 O O . SER A 1 158 ? -14.652 -12.848 8.929 1.00 82.31 158 SER A O 1
ATOM 1217 N N . LYS A 1 159 ? -15.657 -11.030 9.781 1.00 83.06 159 LYS A N 1
ATOM 1218 C CA . LYS A 1 159 ? -15.738 -10.311 8.490 1.00 83.06 159 LYS A CA 1
ATOM 1219 C C . LYS A 1 159 ? -14.389 -10.188 7.778 1.00 83.06 159 LYS A C 1
ATOM 1221 O O . LYS A 1 159 ? -14.343 -10.100 6.560 1.00 83.06 159 LYS A O 1
ATOM 1226 N N . GLU A 1 160 ? -13.296 -10.194 8.533 1.00 82.75 160 GLU A N 1
ATOM 1227 C CA . GLU A 1 160 ? -11.960 -10.158 7.963 1.00 82.75 160 GLU A CA 1
ATOM 1228 C C . GLU A 1 160 ? -11.636 -11.408 7.129 1.00 82.75 160 GLU A C 1
ATOM 1230 O O . GLU A 1 160 ? -11.049 -11.292 6.057 1.00 82.75 160 GLU A O 1
ATOM 1235 N N . HIS A 1 161 ? -12.083 -12.584 7.576 1.00 88.25 161 HIS A N 1
ATOM 1236 C CA . HIS A 1 161 ? -11.926 -13.830 6.828 1.00 88.25 161 HIS A CA 1
ATOM 1237 C C . HIS A 1 161 ? -12.724 -13.794 5.522 1.00 88.25 161 HIS A C 1
ATOM 1239 O O . HIS A 1 161 ? -12.236 -14.254 4.496 1.00 88.25 161 HIS A O 1
ATOM 1245 N N . ILE A 1 162 ? -13.920 -13.191 5.544 1.00 90.56 162 ILE A N 1
ATOM 1246 C CA . ILE A 1 162 ? -14.732 -12.985 4.338 1.00 90.56 162 ILE A CA 1
ATOM 1247 C C . ILE A 1 162 ? -13.972 -12.110 3.338 1.00 90.56 162 ILE A C 1
ATOM 1249 O O . ILE A 1 162 ? -13.860 -12.487 2.176 1.00 90.56 162 ILE A O 1
ATOM 1253 N N . TYR A 1 163 ? -13.399 -10.984 3.777 1.00 91.62 163 TYR A N 1
ATOM 1254 C CA . TYR A 1 163 ? -12.608 -10.127 2.888 1.00 91.62 163 TYR A CA 1
ATOM 1255 C C . TYR A 1 163 ? -11.388 -10.833 2.315 1.00 91.62 163 TYR A C 1
ATOM 1257 O O . TYR A 1 163 ? -11.121 -10.688 1.128 1.00 91.62 163 TYR A O 1
ATOM 1265 N N . LEU A 1 164 ? -10.687 -11.633 3.120 1.00 93.31 164 LEU A N 1
ATOM 1266 C CA . LEU A 1 164 ? -9.554 -12.417 2.640 1.00 93.31 164 LEU A CA 1
ATOM 1267 C C . LEU A 1 164 ? -9.980 -13.421 1.559 1.00 93.31 164 LEU A C 1
ATOM 1269 O O . LEU A 1 164 ? -9.341 -13.489 0.513 1.00 93.31 164 LEU A O 1
ATOM 1273 N N . ILE A 1 165 ? -11.065 -14.170 1.783 1.00 94.31 165 ILE A N 1
ATOM 1274 C CA . ILE A 1 165 ? -11.584 -15.145 0.810 1.00 94.31 165 ILE A CA 1
ATOM 1275 C C . ILE A 1 165 ? -11.997 -14.439 -0.483 1.00 94.31 165 ILE A C 1
ATOM 1277 O O . ILE A 1 165 ? -11.601 -14.864 -1.566 1.00 94.31 165 ILE A O 1
ATOM 1281 N N . VAL A 1 166 ? -12.751 -13.342 -0.377 1.00 95.44 166 VAL A N 1
ATOM 1282 C CA . VAL A 1 166 ? -13.188 -12.556 -1.537 1.00 95.44 166 VAL A CA 1
ATOM 1283 C C . VAL A 1 166 ? -11.988 -12.009 -2.309 1.00 95.44 166 VAL A C 1
ATOM 1285 O O . VAL A 1 166 ? -11.945 -12.157 -3.525 1.00 95.44 166 VAL A O 1
ATOM 1288 N N . ALA A 1 167 ? -10.991 -11.442 -1.627 1.00 96.56 167 ALA A N 1
ATOM 1289 C CA . ALA A 1 167 ? -9.787 -10.921 -2.268 1.00 96.56 167 ALA A CA 1
ATOM 1290 C C . ALA A 1 167 ? -8.991 -12.018 -2.992 1.00 96.56 167 ALA A C 1
ATOM 1292 O O . ALA A 1 167 ? -8.548 -11.806 -4.115 1.00 96.56 167 ALA A O 1
ATOM 1293 N N . ILE A 1 168 ? -8.856 -13.209 -2.399 1.00 96.94 168 ILE A N 1
ATOM 1294 C CA . ILE A 1 168 ? -8.197 -14.350 -3.054 1.00 96.94 168 ILE A CA 1
ATOM 1295 C C . ILE A 1 168 ? -8.966 -14.773 -4.310 1.00 96.94 168 ILE A C 1
ATOM 1297 O O . ILE A 1 168 ? -8.354 -14.972 -5.355 1.00 96.94 168 ILE A O 1
ATOM 1301 N N . ILE A 1 169 ? -10.296 -14.884 -4.231 1.00 97.81 169 ILE A N 1
ATOM 1302 C CA . ILE A 1 169 ? -11.132 -15.233 -5.389 1.00 97.81 169 ILE A CA 1
ATOM 1303 C C . ILE A 1 169 ? -10.971 -14.190 -6.502 1.00 97.81 169 ILE A C 1
ATOM 1305 O O . ILE A 1 169 ? -10.786 -14.566 -7.656 1.00 97.81 169 ILE A O 1
ATOM 1309 N N . LEU A 1 170 ? -10.989 -12.898 -6.163 1.00 97.31 170 LEU A N 1
ATOM 1310 C CA . LEU A 1 170 ? -10.787 -11.813 -7.126 1.00 97.31 170 LEU A CA 1
ATOM 1311 C C . LEU A 1 170 ? -9.412 -11.891 -7.794 1.00 97.31 170 LEU A C 1
ATOM 1313 O O . LEU A 1 170 ? -9.348 -11.874 -9.017 1.00 97.31 170 LEU A O 1
ATOM 1317 N N . ILE A 1 171 ? -8.337 -12.107 -7.029 1.00 97.00 171 ILE A N 1
ATOM 1318 C CA . ILE A 1 171 ? -6.986 -12.285 -7.587 1.00 97.00 171 ILE A CA 1
ATOM 1319 C C . ILE A 1 171 ? -6.936 -13.479 -8.548 1.00 97.00 171 ILE A C 1
ATOM 1321 O O . ILE A 1 171 ? -6.335 -13.387 -9.616 1.00 97.00 171 ILE A O 1
ATOM 1325 N N . LEU A 1 172 ? -7.569 -14.608 -8.210 1.00 97.25 172 LEU A N 1
ATOM 1326 C CA . LEU A 1 172 ? -7.613 -15.774 -9.100 1.00 97.25 172 LEU A CA 1
ATOM 1327 C C . LEU A 1 172 ? -8.361 -15.467 -10.406 1.00 97.25 172 LEU A C 1
ATOM 1329 O O . LEU A 1 172 ? -7.906 -15.860 -11.483 1.00 97.25 172 LEU A O 1
ATOM 1333 N N . ILE A 1 173 ? -9.474 -14.735 -10.320 1.00 97.19 173 ILE A N 1
ATOM 1334 C CA . ILE A 1 173 ? -10.233 -14.258 -11.482 1.00 97.19 173 ILE A CA 1
ATOM 1335 C C . ILE A 1 173 ? -9.371 -13.308 -12.326 1.00 97.19 173 ILE A C 1
ATOM 1337 O O . ILE A 1 173 ? -9.275 -13.480 -13.540 1.00 97.19 173 ILE A O 1
ATOM 1341 N N . GLU A 1 174 ? -8.696 -12.343 -11.706 1.00 95.62 174 GLU A N 1
ATOM 1342 C CA . GLU A 1 174 ? -7.804 -11.391 -12.373 1.00 95.62 174 GLU A CA 1
ATOM 1343 C C . GLU A 1 174 ? -6.650 -12.098 -13.087 1.00 95.62 174 GLU A C 1
ATOM 1345 O O . GLU A 1 174 ? -6.372 -11.797 -14.247 1.00 95.62 174 GLU A O 1
ATOM 1350 N N . ILE A 1 175 ? -6.016 -13.085 -12.446 1.00 95.06 175 ILE A N 1
ATOM 1351 C CA . ILE A 1 175 ? -4.964 -13.900 -13.067 1.00 95.06 175 ILE A CA 1
ATOM 1352 C C . ILE A 1 175 ? -5.498 -14.612 -14.310 1.00 95.06 175 ILE A C 1
ATOM 1354 O O . ILE A 1 175 ? -4.811 -14.651 -15.331 1.00 95.06 175 ILE A O 1
ATOM 1358 N N . TYR A 1 176 ? -6.716 -15.155 -14.254 1.00 96.62 176 TYR A N 1
ATOM 1359 C CA . TYR A 1 176 ? -7.335 -15.811 -15.402 1.00 96.62 176 TYR A CA 1
ATOM 1360 C C . TYR A 1 176 ? -7.602 -14.830 -16.555 1.00 96.62 176 TYR A C 1
ATOM 1362 O O . TYR A 1 176 ? -7.200 -15.098 -17.692 1.00 96.62 176 TYR A O 1
ATOM 1370 N N . PHE A 1 177 ? -8.232 -13.685 -16.271 1.00 96.25 177 PHE A N 1
ATOM 1371 C CA . PHE A 1 177 ? -8.588 -12.681 -17.281 1.00 96.25 177 PHE A CA 1
ATOM 1372 C C . PHE A 1 177 ? -7.365 -11.980 -17.886 1.00 96.25 177 PHE A C 1
ATOM 1374 O O . PHE A 1 177 ? -7.332 -11.734 -19.091 1.00 96.25 177 PHE A O 1
ATOM 1381 N N . PHE A 1 178 ? -6.340 -11.699 -17.081 1.00 95.12 178 PHE A N 1
ATOM 1382 C CA . PHE A 1 178 ? -5.149 -10.949 -17.490 1.00 95.12 178 PHE A CA 1
ATOM 1383 C C . PHE A 1 178 ? -3.900 -11.820 -17.666 1.00 95.12 178 PHE A C 1
ATOM 1385 O O . PHE A 1 178 ? -2.770 -11.317 -17.668 1.00 95.12 178 PHE A O 1
ATOM 1392 N N . LYS A 1 179 ? -4.082 -13.135 -17.849 1.00 94.75 179 LYS A N 1
ATOM 1393 C CA . LYS A 1 179 ? -2.990 -14.113 -17.975 1.00 94.75 179 LYS A CA 1
ATOM 1394 C C . LYS A 1 179 ? -1.928 -13.702 -18.992 1.00 94.75 179 LYS A C 1
ATOM 1396 O O . LYS A 1 179 ? -0.741 -13.908 -18.751 1.00 94.75 179 LYS A O 1
ATOM 1401 N N . THR A 1 180 ? -2.331 -13.109 -20.115 1.00 93.06 180 THR A N 1
ATOM 1402 C CA . THR A 1 180 ? -1.424 -12.730 -21.205 1.00 93.06 180 THR A CA 1
ATOM 1403 C C . THR A 1 180 ? -0.493 -11.599 -20.776 1.00 93.06 180 THR A C 1
ATOM 1405 O O . THR A 1 180 ? 0.723 -11.718 -20.921 1.00 93.06 180 THR A O 1
ATOM 1408 N N . GLN A 1 181 ? -1.044 -10.534 -20.190 1.00 93.06 181 GLN A N 1
ATOM 1409 C CA . GLN A 1 181 ? -0.294 -9.388 -19.681 1.00 93.06 181 GLN A CA 1
ATOM 1410 C C . GLN A 1 181 ? 0.654 -9.818 -18.556 1.00 93.06 181 GLN A C 1
ATOM 1412 O O . GLN A 1 181 ? 1.847 -9.526 -18.617 1.00 93.06 181 GLN A O 1
ATOM 1417 N N . ILE A 1 182 ? 0.158 -10.595 -17.589 1.00 91.50 182 ILE A N 1
ATOM 1418 C CA . ILE A 1 182 ? 0.964 -11.110 -16.472 1.00 91.50 182 ILE A CA 1
ATOM 1419 C C . ILE A 1 182 ? 2.112 -11.989 -16.989 1.00 91.50 182 ILE A C 1
ATOM 1421 O O . ILE A 1 182 ? 3.268 -11.789 -16.619 1.00 91.50 182 ILE A O 1
ATOM 1425 N N . THR A 1 183 ? 1.824 -12.920 -17.903 1.00 92.69 183 THR A N 1
ATOM 1426 C CA . THR A 1 183 ? 2.850 -13.789 -18.503 1.00 92.69 183 THR A CA 1
ATOM 1427 C C . THR A 1 183 ? 3.894 -12.976 -19.266 1.00 92.69 183 THR A C 1
ATOM 1429 O O . THR A 1 183 ? 5.080 -13.304 -19.221 1.00 92.69 183 THR A O 1
ATOM 1432 N N . SER A 1 184 ? 3.484 -11.909 -19.957 1.00 90.75 184 SER A N 1
ATOM 1433 C CA . SER A 1 184 ? 4.414 -11.040 -20.683 1.00 90.75 184 SER A CA 1
ATOM 1434 C C . SER A 1 184 ? 5.388 -10.317 -19.747 1.00 90.75 184 SER A C 1
ATOM 1436 O O . SER A 1 184 ? 6.583 -10.291 -20.034 1.00 90.75 184 SER A O 1
ATOM 1438 N N . GLU A 1 185 ? 4.920 -9.828 -18.595 1.00 89.88 185 GLU A N 1
ATOM 1439 C CA . GLU A 1 185 ? 5.775 -9.202 -17.578 1.00 89.88 185 GLU A CA 1
ATOM 1440 C C . GLU A 1 185 ? 6.755 -10.193 -16.947 1.00 89.88 185 GLU A C 1
ATOM 1442 O O . GLU A 1 185 ? 7.940 -9.893 -16.797 1.00 89.88 185 GLU A O 1
ATOM 1447 N N . ILE A 1 186 ? 6.299 -11.409 -16.635 1.00 88.94 186 ILE A N 1
ATOM 1448 C CA . ILE A 1 186 ? 7.175 -12.458 -16.096 1.00 88.94 186 ILE A CA 1
ATOM 1449 C C . ILE A 1 186 ? 8.274 -12.809 -17.108 1.00 88.94 186 ILE A C 1
ATOM 1451 O O . ILE A 1 186 ? 9.446 -12.895 -16.743 1.00 88.94 186 ILE A O 1
ATOM 1455 N N . LYS A 1 187 ? 7.927 -12.955 -18.395 1.00 90.12 187 LYS A N 1
ATOM 1456 C CA . LYS A 1 187 ? 8.914 -13.193 -19.460 1.00 90.12 187 LYS A CA 1
ATOM 1457 C C . LYS A 1 187 ? 9.911 -12.041 -19.576 1.00 90.12 187 LYS A C 1
ATOM 1459 O O . LYS A 1 187 ? 11.107 -12.307 -19.664 1.00 90.12 187 LYS A O 1
ATOM 1464 N N . ARG A 1 188 ? 9.447 -10.784 -19.528 1.00 86.00 188 ARG A N 1
ATOM 1465 C CA . ARG A 1 188 ? 10.324 -9.598 -19.518 1.00 86.00 188 ARG A CA 1
ATOM 1466 C C . ARG A 1 188 ? 11.334 -9.658 -18.371 1.00 86.00 188 ARG A C 1
ATOM 1468 O O . ARG A 1 188 ? 12.517 -9.425 -18.600 1.00 86.00 188 ARG A O 1
ATOM 1475 N N . LEU A 1 189 ? 10.890 -10.008 -17.163 1.00 83.94 189 LEU A N 1
ATOM 1476 C CA . LEU A 1 189 ? 11.769 -10.127 -15.998 1.00 83.94 189 LEU A CA 1
ATOM 1477 C C . LEU A 1 189 ? 12.830 -11.223 -16.177 1.00 83.94 189 LEU A C 1
ATOM 1479 O O . LEU A 1 189 ? 13.998 -10.983 -15.883 1.00 83.94 189 LEU A O 1
ATOM 1483 N N . ILE A 1 190 ? 12.441 -12.401 -16.675 1.00 84.50 190 ILE A N 1
ATOM 1484 C CA . ILE A 1 190 ? 13.363 -13.528 -16.891 1.00 84.50 190 ILE A CA 1
ATOM 1485 C C . ILE A 1 190 ? 14.423 -13.171 -17.939 1.00 84.50 190 ILE A C 1
ATOM 1487 O O . ILE A 1 190 ? 15.611 -13.373 -17.696 1.00 84.50 190 ILE A O 1
ATOM 1491 N N . ILE A 1 191 ? 14.007 -12.602 -19.074 1.00 83.31 191 ILE A N 1
ATOM 1492 C CA . ILE A 1 191 ? 14.917 -12.217 -20.163 1.00 83.31 191 ILE A CA 1
ATOM 1493 C C . ILE A 1 191 ? 15.913 -11.155 -19.677 1.00 83.31 191 ILE A C 1
ATOM 1495 O O . ILE A 1 191 ? 17.121 -11.332 -19.828 1.00 83.31 191 ILE A O 1
ATOM 1499 N N . ASN A 1 192 ? 15.425 -10.099 -19.017 1.00 73.75 192 ASN A N 1
ATOM 1500 C CA . ASN A 1 192 ? 16.278 -9.028 -18.493 1.00 73.75 192 ASN A CA 1
ATOM 1501 C C . ASN A 1 192 ? 17.189 -9.499 -17.345 1.00 73.75 192 ASN A C 1
ATOM 1503 O O . ASN A 1 192 ? 18.263 -8.941 -17.134 1.00 73.75 192 ASN A O 1
ATOM 1507 N N . GLY A 1 193 ? 16.775 -10.519 -16.588 1.00 65.25 193 GLY A N 1
ATOM 1508 C CA . GLY A 1 193 ? 17.602 -11.145 -15.558 1.00 65.25 193 GLY A CA 1
ATOM 1509 C C . GLY A 1 193 ? 18.773 -11.945 -16.138 1.00 65.25 193 GLY A C 1
ATOM 1510 O O . GLY A 1 193 ? 19.848 -11.960 -15.544 1.00 65.25 193 GLY A O 1
ATOM 1511 N N . GLN A 1 194 ? 18.598 -12.562 -17.312 1.00 59.50 194 GLN A N 1
ATOM 1512 C CA . GLN A 1 194 ? 19.640 -13.338 -17.999 1.00 59.50 194 GLN A CA 1
ATOM 1513 C C . GLN A 1 194 ? 20.667 -12.461 -18.729 1.00 59.50 194 GLN A C 1
ATOM 1515 O O . GLN A 1 194 ? 21.827 -12.844 -18.843 1.00 59.50 194 GLN A O 1
ATOM 1520 N N . SER A 1 195 ? 20.278 -11.268 -19.183 1.00 56.19 195 SER A N 1
ATOM 1521 C CA . SER A 1 195 ? 21.170 -10.322 -19.873 1.00 56.19 195 SER A CA 1
ATOM 1522 C C . SER A 1 195 ? 22.022 -9.446 -18.937 1.00 56.19 195 SER A C 1
ATOM 1524 O O . SER A 1 195 ? 22.730 -8.550 -19.405 1.00 56.19 195 SER A O 1
ATOM 1526 N N . GLY A 1 196 ? 21.912 -9.637 -17.614 1.00 46.50 196 GLY A N 1
ATOM 1527 C CA . GLY A 1 196 ? 22.179 -8.579 -16.637 1.00 46.50 196 GLY A CA 1
ATOM 1528 C C . GLY A 1 196 ? 21.118 -7.481 -16.762 1.00 46.50 196 GLY A C 1
ATOM 1529 O O . GLY A 1 196 ? 20.584 -7.268 -17.849 1.00 46.50 196 GLY A O 1
ATOM 1530 N N . LEU A 1 197 ? 20.782 -6.795 -15.664 1.00 49.56 197 LEU A N 1
ATOM 1531 C CA . LEU A 1 197 ? 19.768 -5.727 -15.611 1.00 49.56 197 LEU A CA 1
ATOM 1532 C C . LEU A 1 197 ? 20.144 -4.531 -16.515 1.00 49.56 197 LEU A C 1
ATOM 1534 O O . LEU A 1 197 ? 20.510 -3.459 -16.043 1.00 49.56 197 LEU A O 1
ATOM 1538 N N . ARG A 1 198 ? 20.070 -4.705 -17.832 1.00 44.59 198 ARG A N 1
ATOM 1539 C CA . ARG A 1 198 ? 20.146 -3.657 -18.83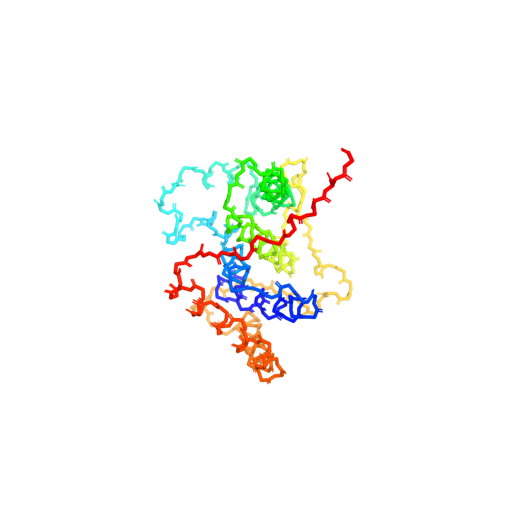9 1.00 44.59 198 ARG A CA 1
ATOM 1540 C C . ARG A 1 198 ? 18.715 -3.299 -19.169 1.00 44.59 198 ARG A C 1
ATOM 1542 O O . ARG A 1 198 ? 18.081 -3.898 -20.032 1.00 44.59 198 ARG A O 1
ATOM 1549 N N . PHE A 1 199 ? 18.185 -2.349 -18.413 1.00 49.06 199 PHE A N 1
ATOM 1550 C CA . PHE A 1 199 ? 16.928 -1.726 -18.786 1.00 49.06 199 PHE A CA 1
ATOM 1551 C C . PHE A 1 199 ? 17.137 -0.980 -20.107 1.00 49.06 199 PHE A C 1
ATOM 1553 O O . PHE A 1 199 ? 18.176 -0.333 -20.274 1.00 49.06 199 PHE A O 1
ATOM 1560 N N . PRO A 1 200 ? 16.186 -1.057 -21.050 1.00 40.62 200 PRO A N 1
ATOM 1561 C CA . PRO A 1 200 ? 16.224 -0.191 -22.211 1.00 40.62 200 PRO A CA 1
ATOM 1562 C C . PRO A 1 200 ? 16.167 1.250 -21.704 1.00 40.62 200 PRO A C 1
ATOM 1564 O O . PRO A 1 200 ? 15.193 1.655 -21.068 1.00 40.62 200 PRO A O 1
ATOM 1567 N N . TYR A 1 201 ? 17.236 2.004 -21.954 1.00 39.03 201 TYR A N 1
ATOM 1568 C CA . TYR A 1 201 ? 17.222 3.458 -21.880 1.00 39.03 201 TYR A CA 1
ATOM 1569 C C . TYR A 1 201 ? 16.135 3.941 -22.842 1.00 39.03 201 TYR A C 1
ATOM 1571 O O . TYR A 1 201 ? 16.354 4.040 -24.048 1.00 39.03 201 TYR A O 1
ATOM 1579 N N . TYR A 1 202 ? 14.931 4.178 -22.333 1.00 43.75 202 TYR A N 1
ATOM 1580 C CA . TYR A 1 202 ? 13.904 4.857 -23.101 1.00 43.75 202 TYR A CA 1
ATOM 1581 C C . TYR A 1 202 ? 14.218 6.358 -23.080 1.00 43.75 202 TYR A C 1
ATOM 1583 O O . TYR A 1 202 ? 14.252 6.971 -22.017 1.00 43.75 202 TYR A O 1
ATOM 1591 N N . TYR A 1 203 ? 14.419 6.903 -24.286 1.00 38.91 203 TYR A N 1
ATOM 1592 C CA . TYR A 1 203 ? 14.594 8.314 -24.663 1.00 38.91 203 TYR A CA 1
ATOM 1593 C C . TYR A 1 203 ? 15.985 8.950 -24.481 1.00 38.91 203 TYR A C 1
ATOM 1595 O O . TYR A 1 203 ? 16.161 9.891 -23.717 1.00 38.91 203 TYR A O 1
ATOM 1603 N N . HIS A 1 204 ? 16.930 8.585 -25.356 1.00 34.44 204 HIS A N 1
ATOM 1604 C CA . HIS A 1 204 ? 17.740 9.623 -26.005 1.00 34.44 204 HIS A CA 1
ATOM 1605 C C . HIS A 1 204 ? 16.908 10.216 -27.151 1.00 34.44 204 HIS A C 1
ATOM 1607 O O . HIS A 1 204 ? 16.940 9.731 -28.280 1.00 34.44 204 HIS A O 1
ATOM 1613 N N . HIS A 1 205 ? 16.113 11.248 -26.864 1.00 38.38 205 HIS A N 1
ATOM 1614 C CA . HIS A 1 205 ? 15.812 12.223 -27.907 1.00 38.38 205 HIS A CA 1
ATOM 1615 C C . HIS A 1 205 ? 17.066 13.075 -28.065 1.00 38.38 205 HIS A C 1
ATOM 1617 O O . HIS A 1 205 ? 17.400 13.881 -27.199 1.00 38.38 205 HIS A O 1
ATOM 1623 N N . ASN A 1 206 ? 17.782 12.831 -29.161 1.00 36.22 206 ASN A N 1
ATOM 1624 C CA . ASN A 1 206 ? 18.752 13.764 -29.702 1.00 36.22 206 ASN A CA 1
ATOM 1625 C C . ASN A 1 206 ? 18.012 15.070 -29.998 1.00 36.22 206 ASN A C 1
ATOM 1627 O O . ASN A 1 206 ? 17.439 15.229 -31.073 1.00 36.22 206 ASN A O 1
ATOM 1631 N N . TYR A 1 207 ? 18.020 16.005 -29.054 1.00 39.19 207 TYR A N 1
ATOM 1632 C CA . TYR A 1 207 ? 17.857 17.406 -29.405 1.00 39.19 207 TYR A CA 1
ATOM 1633 C C . TYR A 1 207 ? 19.185 17.844 -30.023 1.00 39.19 207 TYR A C 1
ATOM 1635 O O . TYR A 1 207 ? 20.080 18.324 -29.336 1.00 39.19 207 TYR A O 1
ATOM 1643 N N . MET A 1 208 ? 19.331 17.576 -31.323 1.00 37.38 208 MET A N 1
ATOM 1644 C CA . MET A 1 208 ? 20.185 18.395 -32.171 1.00 37.38 208 MET A CA 1
ATOM 1645 C C . MET A 1 208 ? 19.474 19.738 -32.329 1.00 37.38 208 MET A C 1
ATOM 1647 O O . MET A 1 208 ? 18.476 19.825 -33.045 1.00 37.38 208 MET A O 1
ATOM 1651 N N . ILE A 1 209 ? 19.977 20.748 -31.626 1.00 43.41 209 ILE A N 1
ATOM 1652 C CA . ILE A 1 209 ? 19.929 22.150 -32.044 1.00 43.41 209 ILE A CA 1
ATOM 1653 C C . ILE A 1 209 ? 21.347 22.682 -31.873 1.00 43.41 209 ILE A C 1
ATOM 1655 O O . ILE A 1 209 ? 21.923 22.424 -30.791 1.00 43.41 209 ILE A O 1
#

pLDDT: mean 81.14, std 16.75, range [34.44, 97.81]

=== Feature glossary ===
Legend for the data blocks above and below:

— What the protein is —

The amino-acid sequence is the protein's primary structure: the linear order of residues from the N-terminus to the C-terminus, written in one-letter code. Everything else here — the 3D coordinates, the secondary structure, the domain annotations — is ultimately a consequence of this string.

Functional annotations link the protein to curated databases. InterPro entries identify conserved domains and families by matching the sequence against member-database signatures (Pfam, PROSITE, CDD, …). Gene Ontology (GO) terms describe molecular function, biological process, and cellular component in a controlled vocabulary. CATH places the structure in a hierarchical fold classification (Class/Architecture/Topology/Homologous-superfamily). The organism is the source species.

— Where its atoms are —

Atomic coordinates in PDBx/mmCIF format — the same representation the Protein Data Bank distributes. Each line of the _atom_site loop places one backbone atom in Cartesian space (units: ångströms, origin: arbitrary).

The six renders are orthographic views along the three Cartesian axes in both directions. Representation (cartoon, sticks, or surface) and color scheme (sequence-rainbow or by-chain) vary across proteins so the training set covers all the common visualization conventions.

— Local backbone conformation —

Eight-state secondary structure (DSSP): H is the canonical α-helix, G the tighter 3₁₀-helix, I the wider π-helix; E/B are β-structure, T and S are turns and bends, and '-' is everything else. DSSP derives these from the pattern of main-chain N–H···O=C hydrogen bonds, not from the sequence.

Three-state secondary structure (P-SEA) collapses the eight DSSP classes into helix (a), strand (b), and coil (c). P-SEA assigns these from Cα geometry alone — distances and angles — without requiring backbone oxygens, so it works on any Cα trace.

φ (phi) and ψ (psi) are the two rotatable backbone dihedrals per residue: φ is the C(i-1)–N–Cα–C torsion, ψ is the N–Cα–C–N(i+1) torsion, both in degrees on (−180°, 180°]. α-helical residues cluster near (−60°, −45°); β-strand residues near (−120°, +130°). A Ramachandran plot is simply a scatter of (φ, ψ) for every residue.

— Global shape and packing —

The geometric summary reports three shape descriptors. Rg (radius of gyration) measures how spread out the Cα atoms are about their centre of mass; compact globular proteins have small Rg, elongated or unfolded ones large. Cα contacts (<8 Å, |i−j|>4) count long-range residue pairs in spatial proximity — high for tightly packed folds, near zero for rods or random coil. The bounding-box extents give the protein's footprint along x, y, z in Å.

SASA measures how much of the protein is reachable by solvent. It is computed by rolling a water-sized probe over the atomic surface and summing the exposed area (Å²). Per-residue SASA distinguishes core (buried, low SASA) from surface (exposed, high SASA) residues; total SASA is a whole-molecule size measure.

Plot images: a contact map (which residues are close in 3D, as an N×N binary image), a Ramachandran scatter (backbone torsion angles, revealing secondary-structure composition at a glance), and — for AlphaFold structures — a PAE heatmap (pairwise prediction confidence).

— Structural neighborhood —

A 3Di character summarizes, for each residue, the relative orientation of the Cα frame of its nearest spatial neighbor. Because it encodes fold topology rather than chemistry, 3Di alignments detect remote structural similarity that sequence alignment misses.

The Foldseek neighbor list gives the closest experimentally determined structures in the PDB, ranked by structural alignment. TM-score near 1 means near-identical fold; near 0.3 means only rough topology match. This is how one finds what a novel AlphaFold prediction most resembles in the solved-structure universe.

— Confidence and disorder —

For AlphaFold models, the B-factor field carries pLDDT — the model's own estimate of local accuracy on a 0–100 scale. Regions with pLDDT<50 should be treated as essentially unmodeled; they often correspond to intrinsically disordered segments.

Crystallographic B-factors measure how much each atom's electron density is smeared out, in Å². They rise in mobile loops and surface residues and fall in the buried interior. In AlphaFold models this column is repurposed to hold pLDDT instead.

Predicted Aligned Error (PAE) is an AlphaFold confidence matrix: entry (i, j) is the expected error in the position of residue j, in ångströms, when the prediction is superimposed on the true structure at residue i. Low PAE within a block of residues means that block is internally rigid and well-predicted; high PAE between two blocks means their relative placement is uncertain even if each block individually is confident.